Protein AF-A0A397JIL7-F1 (afdb_monomer)

Secondary structure (DSSP, 8-state):
-HHHHHHHHHT-------HHHHHHHHHHHHHTS-HHHHHHGGGT-HHHHHHHHHHHHHHHHHH--TTEEEEEEESSTTS--EEEEPP--EEETTTTEEEEE--S----EE-TT-SEEEEEEEETTEEEEEEEEE--TT-PPSEEEEEE-TTS-EEEEEE-TTSEEEEEEEEE-HHHHHHHHHHHHHHHHHTT-

Radius of gyration: 19.7 Å; Cα contacts (8 Å, |Δi|>4): 300; chains: 1; bounding box: 52×27×58 Å

Solvent-accessible surface area (backbone atoms only — not comparable to full-atom values): 10961 Å² total; per-residue (Å²): 110,67,71,57,52,56,54,42,63,75,67,61,71,90,63,96,66,56,68,69,59,48,40,54,54,49,42,57,46,38,80,76,62,34,58,69,64,55,58,59,47,34,79,75,41,76,70,40,48,63,44,48,50,56,39,50,32,55,50,42,54,73,67,59,61,86,50,30,34,42,36,39,33,45,82,53,83,91,49,71,77,46,73,45,64,50,30,81,42,40,62,38,77,87,82,62,24,31,36,39,33,59,68,75,76,74,57,74,44,78,38,85,87,49,51,46,35,41,42,35,34,31,46,72,89,38,81,55,49,72,48,79,45,75,55,55,92,88,57,73,72,68,43,79,44,78,47,75,52,98,78,78,24,36,39,32,36,33,32,41,87,86,48,26,34,26,66,50,37,39,31,37,49,47,71,50,51,36,59,54,50,44,55,52,49,54,55,55,54,64,75,76,110

Nearest PDB structures (foldseek):
  3qwm-assembly1_A-2  TM=2.672E-01  e=1.816E-01  Homo sapiens
  6sb2-assembly1_D  TM=3.635E-01  e=5.524E+00  Homo sapiens
  4arz-assembly1_B  TM=4.376E-01  e=7.415E+00  Saccharomyces cerevisiae
  6ulg-assembly1_G  TM=3.264E-01  e=3.065E+00  Homo sapiens

Mean predicted aligned error: 7.7 Å

Sequence (193 aa):
MLKKLKKLLKQGLNVNLSNELWIIILTIYLEESNFRKIFQLRRTCKQWNNVIPIVVNAMISRNWNEEWEIQIMSEDESYIDVKFITGIPYYDDFTNLVCLINPVQSFLIDFSRNYVFNFTLFCNEQKVAETEHYIDVMGESVGEKVYCDLNDSFYCIGTLEEEYFDFIYWKVSPKQVFEKMDKLFEKNKLLRY

Organism: NCBI:txid1348612

Foldseek 3Di:
DVVVLVVCVVVLDPDPDDLVVVLVSLLVVCLVPFLVVLVVCLVVDVSSVVNSQVSQLVLLQVLDDQQKKKWKDFPPPVADTDIDRWDRWGQDSVLRWIKTFRPDDFDWGACVPGQKMKIFIGGNNDTLDIDMGGADPVGDPAAKDWDAGPQRKIWIWGQDPRRTIGTGIITHHCVSVRVSSRVSSVVVVVVVD

Structure (mmCIF, N/CA/C/O backbone):
data_AF-A0A397JIL7-F1
#
_entry.id   AF-A0A397JIL7-F1
#
loop_
_atom_site.group_PDB
_atom_site.id
_atom_site.type_symbol
_atom_site.label_atom_id
_atom_site.label_alt_id
_atom_site.label_comp_id
_atom_site.label_asym_id
_atom_site.label_entity_id
_atom_site.label_seq_id
_atom_site.pdbx_PDB_ins_code
_atom_site.Cartn_x
_atom_site.Cartn_y
_atom_site.Cartn_z
_atom_site.occupancy
_atom_site.B_iso_or_equiv
_atom_site.auth_seq_id
_atom_site.auth_comp_id
_atom_site.auth_asym_id
_atom_site.auth_atom_id
_atom_site.pdbx_PDB_model_num
ATOM 1 N N . MET A 1 1 ? -12.049 8.051 31.814 1.00 51.50 1 MET A N 1
ATOM 2 C CA . MET A 1 1 ? -12.832 8.068 30.555 1.00 51.50 1 MET A CA 1
ATOM 3 C C . MET A 1 1 ? -12.492 6.877 29.644 1.00 51.50 1 MET A C 1
ATOM 5 O O . MET A 1 1 ? -13.369 6.064 29.380 1.00 51.50 1 MET A O 1
ATOM 9 N N . LEU A 1 2 ? -11.217 6.677 29.285 1.00 54.19 2 LEU A N 1
ATOM 10 C CA . LEU A 1 2 ? -10.719 5.587 28.419 1.00 54.19 2 LEU A CA 1
ATOM 11 C C . LEU A 1 2 ? -11.086 4.149 28.839 1.00 54.19 2 LEU A C 1
ATOM 13 O O . LEU A 1 2 ? -11.501 3.359 27.997 1.00 54.19 2 LEU A O 1
ATOM 17 N N . LYS A 1 3 ? -11.010 3.790 30.132 1.00 63.12 3 LYS A N 1
ATOM 18 C CA . LYS A 1 3 ? -11.437 2.451 30.607 1.00 63.12 3 LYS A CA 1
ATOM 19 C C . LYS A 1 3 ? -12.929 2.183 30.350 1.00 63.12 3 LYS A C 1
ATOM 21 O O . LYS A 1 3 ? -13.305 1.060 30.025 1.00 63.12 3 LYS A O 1
ATOM 26 N N . LYS A 1 4 ? -13.764 3.223 30.460 1.00 60.12 4 LYS A N 1
ATOM 27 C CA . LYS A 1 4 ? -15.208 3.154 30.197 1.00 60.12 4 LYS A CA 1
ATOM 28 C C . LYS A 1 4 ? -15.461 3.009 28.696 1.00 60.12 4 LYS A C 1
ATOM 30 O O . LYS A 1 4 ? -16.211 2.122 28.320 1.00 60.12 4 LYS A O 1
ATOM 35 N N . LEU A 1 5 ? -14.746 3.770 27.860 1.00 60.50 5 LEU A N 1
ATOM 36 C CA . LEU A 1 5 ? -14.799 3.674 26.394 1.00 60.50 5 LEU A CA 1
ATOM 37 C C . LEU A 1 5 ? -14.354 2.292 25.874 1.00 60.50 5 LEU A C 1
ATOM 39 O O . LEU A 1 5 ? -15.033 1.703 25.043 1.00 60.50 5 LEU A O 1
ATOM 43 N N . LYS A 1 6 ? -13.266 1.722 26.419 1.00 61.12 6 LYS A N 1
ATOM 44 C CA . LYS A 1 6 ? -12.777 0.371 26.071 1.00 61.12 6 LYS A CA 1
ATOM 45 C C . LYS A 1 6 ? -13.774 -0.728 26.461 1.00 61.12 6 LYS A C 1
ATOM 47 O O . LYS A 1 6 ? -13.966 -1.672 25.701 1.00 61.12 6 LYS A O 1
ATOM 52 N N . LYS A 1 7 ? -14.411 -0.614 27.635 1.00 65.69 7 LYS A N 1
ATOM 53 C CA . LYS A 1 7 ? -15.476 -1.537 28.074 1.00 65.69 7 LYS A CA 1
ATOM 54 C C . LYS A 1 7 ? -16.701 -1.435 27.167 1.00 65.69 7 LYS A C 1
ATOM 56 O O . LYS A 1 7 ? -17.262 -2.453 26.790 1.00 65.69 7 LYS A O 1
ATOM 61 N N . LEU A 1 8 ? -17.054 -0.209 26.801 1.00 62.34 8 LEU A N 1
ATOM 62 C CA . LEU A 1 8 ? -18.149 0.120 25.909 1.00 62.34 8 LEU A CA 1
ATOM 63 C C . LEU A 1 8 ? -17.910 -0.470 24.502 1.00 62.34 8 LEU A C 1
ATOM 65 O O . LEU A 1 8 ? -18.700 -1.298 24.063 1.00 62.34 8 LEU A O 1
ATOM 69 N N . LEU A 1 9 ? -16.781 -0.185 23.846 1.00 64.00 9 LEU A N 1
ATOM 70 C CA . LEU A 1 9 ? -16.437 -0.763 22.534 1.00 64.00 9 LEU A CA 1
ATOM 71 C C . LEU A 1 9 ? -16.464 -2.304 22.527 1.00 64.00 9 LEU A C 1
ATOM 73 O O . LEU A 1 9 ? -16.949 -2.901 21.572 1.00 64.00 9 LEU A O 1
ATOM 77 N N . LYS A 1 10 ? -16.016 -2.954 23.614 1.00 61.59 10 LYS A N 1
ATOM 78 C CA . LYS A 1 10 ? -16.081 -4.421 23.774 1.00 61.59 10 LYS A CA 1
ATOM 79 C C . LYS A 1 10 ? -17.501 -4.980 23.907 1.00 61.59 10 LYS A C 1
ATOM 81 O O . LYS A 1 10 ? -17.696 -6.163 23.665 1.00 61.59 10 LYS A O 1
ATOM 86 N N . GLN A 1 11 ? -18.462 -4.165 24.328 1.00 65.19 11 GLN A N 1
ATOM 87 C CA . GLN A 1 11 ? -19.860 -4.562 24.505 1.00 65.19 11 GLN A CA 1
ATOM 88 C C . GLN A 1 11 ? -20.711 -4.321 23.250 1.00 65.19 11 GLN A C 1
ATOM 90 O O . GLN A 1 11 ? -21.903 -4.600 23.288 1.00 65.19 11 GLN A O 1
ATOM 95 N N . GLY A 1 12 ? -20.118 -3.825 22.154 1.00 58.44 12 GLY A N 1
ATOM 96 C CA . GLY A 1 12 ? -20.825 -3.580 20.897 1.00 58.44 12 GLY A CA 1
ATOM 97 C C . GLY A 1 12 ? -21.921 -2.529 21.055 1.00 58.44 12 GLY A C 1
ATOM 98 O O . GLY A 1 12 ? -23.099 -2.856 20.940 1.00 58.44 12 GLY A O 1
ATOM 99 N N . LEU A 1 13 ? -21.554 -1.272 21.361 1.00 62.72 13 LEU A N 1
ATOM 100 C CA . LEU A 1 13 ? -22.552 -0.204 21.509 1.00 62.72 13 LEU A CA 1
ATOM 101 C C . LEU A 1 13 ? -23.411 -0.109 20.260 1.00 62.72 13 LEU A C 1
ATOM 103 O O . LEU A 1 13 ? -22.959 0.352 19.217 1.00 62.72 13 LEU A O 1
ATOM 107 N N . ASN A 1 14 ? -24.686 -0.404 20.454 1.00 56.19 14 ASN A N 1
ATOM 108 C CA . ASN A 1 14 ? -25.761 0.025 19.585 1.00 56.19 14 ASN A CA 1
ATOM 109 C C . ASN A 1 14 ? -26.209 1.430 20.031 1.00 56.19 14 ASN A C 1
ATOM 111 O O . ASN A 1 14 ? -27.338 1.638 20.467 1.00 56.19 14 ASN A O 1
ATOM 115 N N . VAL A 1 15 ? -25.272 2.384 20.052 1.00 65.25 15 VAL A N 1
ATOM 116 C CA . VAL A 1 15 ? -25.579 3.792 20.331 1.00 65.25 15 VAL A CA 1
ATOM 117 C C . VAL A 1 15 ? -25.567 4.532 19.013 1.00 65.25 15 VAL A C 1
ATOM 119 O O . VAL A 1 15 ? -24.596 4.460 18.263 1.00 65.25 15 VAL A O 1
ATOM 122 N N . ASN A 1 16 ? -26.662 5.240 18.757 1.00 74.44 16 ASN A N 1
ATOM 123 C CA . ASN A 1 16 ? -26.867 6.048 17.566 1.00 74.44 16 ASN A CA 1
ATOM 124 C C . ASN A 1 16 ? -26.005 7.322 17.659 1.00 74.44 16 ASN A C 1
ATOM 126 O O . ASN A 1 16 ? -26.498 8.413 17.936 1.00 74.44 16 ASN A O 1
ATOM 130 N N . LEU A 1 17 ? -24.687 7.163 17.540 1.00 83.56 17 LEU A N 1
ATOM 131 C CA . LEU A 1 17 ? -23.739 8.269 17.442 1.00 83.56 17 LEU A CA 1
ATOM 132 C C . LEU A 1 17 ? -23.599 8.692 15.979 1.00 83.56 17 LEU A C 1
ATOM 134 O O . LEU A 1 17 ? -23.643 7.853 15.072 1.00 83.56 17 LEU A O 1
ATOM 138 N N . SER A 1 18 ? -23.385 9.991 15.765 1.00 89.25 18 SER A N 1
ATOM 139 C CA . SER A 1 18 ? -23.043 10.517 14.446 1.00 89.25 18 SER A CA 1
ATOM 140 C C . SER A 1 18 ? -21.671 10.005 13.991 1.00 89.25 18 SER A C 1
ATOM 142 O O . SER A 1 18 ? -20.847 9.566 14.804 1.00 89.25 18 SER A O 1
ATOM 144 N N . ASN A 1 19 ? -21.411 10.052 12.685 1.00 90.25 19 ASN A N 1
ATOM 145 C CA . ASN A 1 19 ? -20.140 9.580 12.137 1.00 90.25 19 ASN A CA 1
ATOM 146 C C . ASN A 1 19 ? -18.958 10.409 12.654 1.00 90.25 19 ASN A C 1
ATOM 148 O O . ASN A 1 19 ? -17.905 9.844 12.920 1.00 90.25 19 ASN A O 1
ATOM 152 N N . GLU A 1 20 ? -19.138 11.708 12.885 1.00 91.19 20 GLU A N 1
ATOM 153 C CA . GLU A 1 20 ? -18.110 12.603 13.427 1.00 91.19 20 GLU A CA 1
ATOM 154 C C . GLU A 1 20 ? -17.669 12.160 14.826 1.00 91.19 20 GLU A C 1
ATOM 156 O O . GLU A 1 20 ? -16.474 12.078 15.115 1.00 91.19 20 GLU A O 1
ATOM 161 N N . LEU A 1 21 ? -18.625 11.800 15.690 1.00 89.94 21 LEU A N 1
ATOM 162 C CA . LEU A 1 21 ? -18.320 11.284 17.026 1.00 89.94 21 LEU A CA 1
ATOM 163 C C . LEU A 1 21 ? -17.612 9.930 16.955 1.00 89.94 21 LEU A C 1
ATOM 165 O O . LEU A 1 21 ? -16.675 9.689 17.720 1.00 89.94 21 LEU A O 1
ATOM 169 N N . TRP A 1 22 ? -18.020 9.057 16.030 1.00 90.69 22 TRP A N 1
ATOM 170 C CA . TRP A 1 22 ? -17.324 7.792 15.805 1.00 90.69 22 TRP A CA 1
ATOM 171 C C . TRP A 1 22 ? -15.898 7.992 15.310 1.00 90.69 22 TRP A C 1
ATOM 173 O O . TRP A 1 22 ? -15.012 7.316 15.826 1.00 90.69 22 TRP A O 1
ATOM 183 N N . ILE A 1 23 ? -15.659 8.923 14.382 1.00 92.62 23 ILE A N 1
ATOM 184 C CA . ILE A 1 23 ? -14.314 9.277 13.911 1.00 92.62 23 ILE A CA 1
ATOM 185 C C . ILE A 1 23 ? -13.449 9.682 15.104 1.00 92.62 23 ILE A C 1
ATOM 187 O O . ILE A 1 23 ? -12.387 9.104 15.296 1.00 92.62 23 ILE A O 1
ATOM 191 N N . ILE A 1 24 ? -13.924 10.588 15.966 1.00 91.81 24 ILE A N 1
ATOM 192 C CA . ILE A 1 24 ? -13.176 11.026 17.158 1.00 91.81 24 ILE A CA 1
ATOM 193 C C . ILE A 1 24 ? -12.861 9.841 18.085 1.00 91.81 24 ILE A C 1
ATOM 195 O O . ILE A 1 24 ? -11.715 9.657 18.497 1.00 91.81 24 ILE A O 1
ATOM 199 N N . ILE A 1 25 ? -13.863 9.015 18.402 1.00 90.50 25 ILE A N 1
ATOM 200 C CA . ILE A 1 25 ? -13.709 7.837 19.273 1.00 90.50 25 ILE A CA 1
ATOM 201 C C . ILE A 1 25 ? -12.684 6.852 18.704 1.00 90.50 25 ILE A C 1
ATOM 203 O O . ILE A 1 25 ? -11.842 6.336 19.441 1.00 90.50 25 ILE A O 1
ATOM 207 N N . LEU A 1 26 ? -12.773 6.576 17.406 1.00 91.88 26 LEU A N 1
ATOM 208 C CA . LEU A 1 26 ? -11.924 5.624 16.704 1.00 91.88 26 LEU A CA 1
ATOM 209 C C . LEU A 1 26 ? -10.499 6.158 16.532 1.00 91.88 26 LEU A C 1
ATOM 211 O O . LEU A 1 26 ? -9.560 5.392 16.720 1.00 91.88 26 LEU A O 1
ATOM 215 N N . THR A 1 27 ? -10.317 7.457 16.287 1.00 92.19 27 THR A N 1
ATOM 216 C CA . THR A 1 27 ? -8.995 8.102 16.282 1.00 92.19 27 THR A CA 1
ATOM 217 C C . THR A 1 27 ? -8.320 7.964 17.643 1.00 92.19 27 THR A C 1
ATOM 219 O O . THR A 1 27 ? -7.209 7.449 17.714 1.00 92.19 27 THR A O 1
ATOM 222 N N . ILE A 1 28 ? -9.014 8.303 18.739 1.00 90.12 28 ILE A N 1
ATOM 223 C CA . ILE A 1 28 ? -8.482 8.125 20.105 1.00 90.12 28 ILE A CA 1
ATOM 224 C C . ILE A 1 28 ? -8.154 6.649 20.371 1.00 90.12 28 ILE A C 1
ATOM 226 O O . ILE A 1 28 ? -7.158 6.325 21.014 1.00 90.12 28 ILE A O 1
ATOM 230 N N . TYR A 1 29 ? -8.997 5.728 19.896 1.00 89.62 29 TYR A N 1
ATOM 231 C CA . TYR A 1 29 ? -8.736 4.299 20.035 1.00 89.62 29 TYR A CA 1
ATOM 232 C C . TYR A 1 29 ? -7.480 3.865 19.271 1.00 89.62 29 TYR A C 1
ATOM 234 O O . TYR A 1 29 ? -6.703 3.080 19.814 1.00 89.62 29 TYR A O 1
ATOM 242 N N . LEU A 1 30 ? -7.262 4.365 18.052 1.00 90.25 30 LEU A N 1
ATOM 243 C CA . LEU A 1 30 ? -6.077 4.079 17.241 1.00 90.25 30 LEU A CA 1
ATOM 244 C C . LEU A 1 30 ? -4.799 4.618 17.898 1.00 90.25 30 LEU A C 1
ATOM 246 O O . LEU A 1 30 ? -3.850 3.857 18.043 1.00 90.25 30 LEU A O 1
ATOM 250 N N . GLU A 1 31 ? -4.807 5.858 18.398 1.00 87.25 31 GLU A N 1
ATOM 251 C CA . GLU A 1 31 ? -3.665 6.472 19.113 1.00 87.25 31 GLU A CA 1
ATOM 252 C C . GLU A 1 31 ? -3.232 5.696 20.379 1.00 87.25 31 GLU A C 1
ATOM 254 O O . GLU A 1 31 ? -2.093 5.789 20.846 1.00 87.25 31 GLU A O 1
ATOM 259 N N . GLU A 1 32 ? -4.159 4.927 20.950 1.00 86.69 32 GLU A N 1
ATOM 260 C CA . GLU A 1 32 ? -3.978 4.102 22.148 1.00 86.69 32 GLU A CA 1
ATOM 261 C C . GLU A 1 32 ? -3.854 2.602 21.839 1.00 86.69 32 GLU A C 1
ATOM 263 O O . GLU A 1 32 ? -3.842 1.764 22.753 1.00 86.69 32 GLU A O 1
ATOM 268 N N . SER A 1 33 ? -3.854 2.238 20.559 1.00 88.50 33 SER A N 1
ATOM 269 C CA . SER A 1 33 ? -3.753 0.860 20.102 1.00 88.50 33 SER A CA 1
ATOM 270 C C . SER A 1 33 ? -2.827 0.758 18.893 1.00 88.50 33 SER A C 1
ATOM 272 O O . SER A 1 33 ? -1.654 1.066 19.025 1.00 88.50 33 SER A O 1
ATOM 274 N N . ASN A 1 34 ? -3.306 0.216 17.776 1.00 89.94 34 ASN A N 1
ATOM 275 C CA . ASN A 1 34 ? -2.536 0.059 16.554 1.00 89.94 34 ASN A CA 1
ATOM 276 C C . ASN A 1 34 ? -3.457 -0.106 15.342 1.00 89.94 34 ASN A C 1
ATOM 278 O O . ASN A 1 34 ? -4.644 -0.445 15.486 1.00 89.94 34 ASN A O 1
ATOM 282 N N . PHE A 1 35 ? -2.905 0.101 14.146 1.00 90.94 35 PHE A N 1
ATOM 283 C CA . PHE A 1 35 ? -3.659 0.032 12.895 1.00 90.94 35 PHE A CA 1
ATOM 284 C C . PHE A 1 35 ? -4.330 -1.333 12.715 1.00 90.94 35 PHE A C 1
ATOM 286 O O . PHE A 1 35 ? -5.498 -1.419 12.337 1.00 90.94 35 PHE A O 1
ATOM 293 N N . ARG A 1 36 ? -3.650 -2.427 13.078 1.00 89.12 36 ARG A N 1
ATOM 294 C CA . ARG A 1 36 ? -4.211 -3.781 12.952 1.00 89.12 36 ARG A CA 1
ATOM 295 C C . ARG A 1 36 ? -5.491 -3.975 13.771 1.00 89.12 36 ARG A C 1
ATOM 297 O O . ARG A 1 36 ? -6.451 -4.561 13.269 1.00 89.12 36 ARG A O 1
ATOM 304 N N . LYS A 1 37 ? -5.519 -3.512 15.023 1.00 89.38 37 LYS A N 1
ATOM 305 C CA . LYS A 1 37 ? -6.670 -3.674 15.927 1.00 89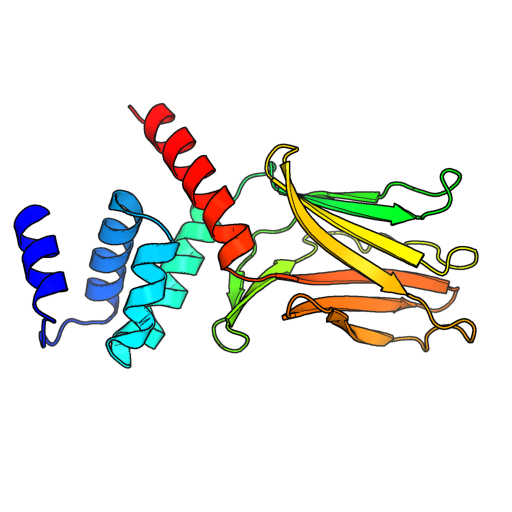.38 37 LYS A CA 1
ATOM 306 C C . LYS A 1 37 ? -7.867 -2.868 15.459 1.00 89.38 37 LYS A C 1
ATOM 308 O O . LYS A 1 37 ? -8.965 -3.415 15.421 1.00 89.38 37 LYS A O 1
ATOM 313 N N . ILE A 1 38 ? -7.671 -1.603 15.087 1.00 90.50 38 ILE A N 1
ATOM 314 C CA . ILE A 1 38 ? -8.782 -0.791 14.583 1.00 90.50 38 ILE A CA 1
ATOM 315 C C . ILE A 1 38 ? -9.321 -1.355 13.268 1.00 90.50 38 ILE A C 1
ATOM 317 O O . ILE A 1 38 ? -10.530 -1.424 13.080 1.00 90.50 38 ILE A O 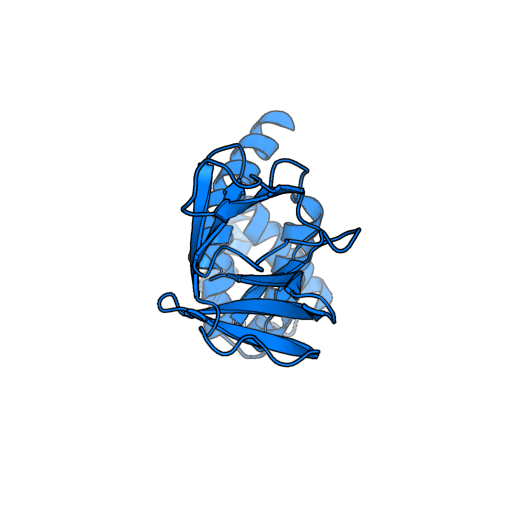1
ATOM 321 N N . PHE A 1 39 ? -8.447 -1.851 12.393 1.00 89.75 39 PHE A N 1
ATOM 322 C CA . PHE A 1 39 ? -8.851 -2.371 11.094 1.00 89.75 39 PHE A CA 1
ATOM 323 C C . PHE A 1 39 ? -9.723 -3.625 11.206 1.00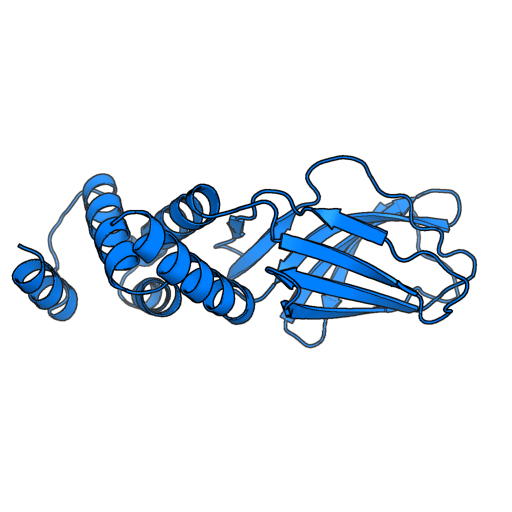 89.75 39 PHE A C 1
ATOM 325 O O . PHE A 1 39 ? -10.686 -3.788 10.458 1.00 89.75 39 PHE A O 1
ATOM 332 N N . GLN A 1 40 ? -9.457 -4.483 12.197 1.00 89.19 40 GLN A N 1
ATOM 333 C CA . GLN A 1 40 ? -10.299 -5.646 12.498 1.00 89.19 40 GLN A CA 1
ATOM 334 C C . GLN A 1 40 ? -11.736 -5.263 12.877 1.00 89.19 40 GLN A C 1
ATOM 336 O O . GLN A 1 40 ? -12.660 -6.030 12.598 1.00 89.19 40 GLN A O 1
ATOM 341 N N . LEU A 1 41 ? -11.949 -4.075 13.455 1.00 89.38 41 LEU A N 1
ATOM 342 C CA . LEU A 1 41 ? -13.278 -3.612 13.852 1.00 89.38 41 LEU A CA 1
ATOM 343 C C . LEU A 1 41 ? -14.206 -3.377 12.649 1.00 89.38 41 LEU A C 1
ATOM 345 O O . LEU A 1 41 ? -15.421 -3.436 12.827 1.00 89.38 41 LEU A O 1
ATOM 349 N N . ARG A 1 42 ? -13.686 -3.217 11.422 1.00 89.00 42 ARG A N 1
ATOM 350 C CA . ARG A 1 42 ? -14.502 -3.058 10.196 1.00 89.00 42 ARG A CA 1
ATOM 351 C C . ARG A 1 42 ? -15.513 -4.180 9.991 1.00 89.00 42 ARG A C 1
ATOM 353 O O . ARG A 1 42 ? -16.600 -3.941 9.479 1.00 89.00 42 ARG A O 1
ATOM 360 N N . ARG A 1 43 ? -15.190 -5.390 10.454 1.00 85.62 43 ARG A N 1
ATOM 361 C CA . ARG A 1 43 ? -16.062 -6.572 10.349 1.00 85.62 43 ARG A CA 1
ATOM 362 C C . ARG A 1 43 ? -17.245 -6.557 11.32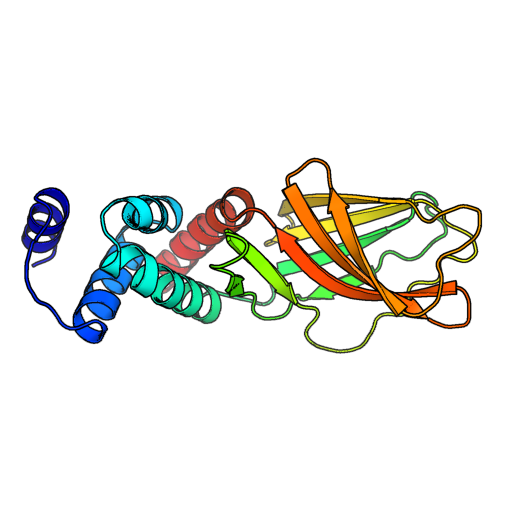3 1.00 85.62 43 ARG A C 1
ATOM 364 O O . ARG A 1 43 ? -18.089 -7.441 11.249 1.00 85.62 43 ARG A O 1
ATOM 371 N N . THR A 1 44 ? -17.305 -5.590 12.238 1.00 85.56 44 THR A N 1
ATOM 372 C CA . THR A 1 44 ? -18.302 -5.562 13.319 1.00 85.56 44 THR A CA 1
ATOM 373 C C . THR A 1 44 ? -19.654 -5.052 12.831 1.00 85.56 44 THR A C 1
ATOM 375 O O . THR A 1 44 ? -20.683 -5.649 13.133 1.00 85.56 44 THR A O 1
ATOM 378 N N . CYS A 1 45 ? -19.680 -3.944 12.083 1.00 84.75 45 CYS A N 1
ATOM 379 C CA . CYS A 1 45 ? -20.917 -3.377 11.550 1.00 84.75 45 CYS A CA 1
ATOM 380 C C . CYS A 1 45 ? -20.663 -2.492 10.320 1.00 84.75 45 CYS A C 1
ATOM 382 O O . CYS A 1 45 ? -19.560 -1.983 10.113 1.00 84.75 45 CYS A O 1
ATOM 384 N N . LYS A 1 46 ? -21.718 -2.264 9.522 1.00 87.12 46 LYS A N 1
ATOM 385 C CA . LYS A 1 46 ? -21.659 -1.437 8.302 1.00 87.12 46 LYS A CA 1
ATOM 386 C C . LYS A 1 46 ? -21.179 -0.010 8.574 1.00 87.12 46 LYS A C 1
ATOM 388 O O . LYS A 1 46 ? -20.401 0.525 7.796 1.00 87.12 46 LYS A O 1
ATOM 393 N N . GLN A 1 47 ? -21.606 0.589 9.688 1.00 88.00 47 GLN A N 1
ATOM 394 C CA . GLN A 1 47 ? -21.188 1.944 10.052 1.00 88.00 47 GLN A CA 1
ATOM 395 C C . GLN A 1 47 ? -19.669 2.022 10.237 1.00 88.00 47 GLN A C 1
ATOM 397 O O . GLN A 1 47 ? -19.017 2.902 9.684 1.00 88.00 47 GLN A O 1
ATOM 402 N N . TRP A 1 48 ? -19.086 1.073 10.967 1.00 89.50 48 TRP A N 1
ATOM 403 C CA . TRP A 1 48 ? -17.644 1.038 11.199 1.00 89.50 48 TRP A CA 1
ATOM 404 C C . TRP A 1 48 ? -16.864 0.704 9.931 1.00 89.50 48 TRP A C 1
ATOM 406 O O . TRP A 1 48 ? -15.785 1.255 9.732 1.00 89.50 48 TRP A O 1
ATOM 416 N N . ASN A 1 49 ? -17.420 -0.127 9.044 1.00 89.94 49 ASN A N 1
ATOM 417 C CA . ASN A 1 49 ? -16.816 -0.384 7.739 1.00 89.94 49 ASN A CA 1
ATOM 418 C C . ASN A 1 49 ? -16.617 0.901 6.915 1.00 89.94 49 ASN A C 1
ATOM 420 O O . ASN A 1 49 ? -15.616 0.997 6.214 1.00 89.94 49 ASN A O 1
ATOM 424 N N . ASN A 1 50 ? -17.516 1.882 7.059 1.00 90.88 50 ASN A N 1
ATOM 425 C CA . ASN A 1 50 ? -17.445 3.168 6.360 1.00 90.88 50 ASN A CA 1
ATOM 426 C C . ASN A 1 50 ? -16.567 4.198 7.090 1.00 90.88 50 ASN A C 1
ATOM 428 O O . ASN A 1 50 ? -15.889 4.998 6.456 1.00 90.88 50 ASN A O 1
ATOM 432 N N . VAL A 1 51 ? -16.578 4.203 8.427 1.00 93.12 51 VAL A N 1
ATOM 433 C CA . VAL A 1 51 ? -15.867 5.221 9.220 1.00 93.12 51 VAL A CA 1
ATOM 434 C C . VAL A 1 51 ? -14.382 4.896 9.407 1.00 93.12 51 VAL A C 1
ATOM 436 O O . VAL A 1 51 ? -13.543 5.794 9.395 1.00 93.12 51 VAL A O 1
ATOM 439 N N . ILE A 1 52 ? -14.026 3.622 9.583 1.00 94.50 52 ILE A N 1
ATOM 440 C CA . ILE A 1 52 ? -12.637 3.228 9.862 1.00 94.50 52 ILE A CA 1
ATOM 441 C C . ILE A 1 52 ? -11.667 3.610 8.732 1.00 94.50 52 ILE A C 1
ATOM 443 O O . ILE A 1 52 ? -10.598 4.108 9.074 1.00 94.50 52 ILE A O 1
ATOM 447 N N . PRO A 1 53 ? -11.985 3.450 7.430 1.00 95.50 53 PRO A N 1
ATOM 448 C CA . PRO A 1 53 ? -11.106 3.915 6.355 1.00 95.50 53 PRO A CA 1
ATOM 449 C C . PRO A 1 53 ? -10.737 5.399 6.471 1.00 95.50 53 PRO A C 1
ATOM 451 O O . PRO A 1 53 ? -9.576 5.757 6.303 1.00 95.50 53 PRO A O 1
ATOM 454 N N . ILE A 1 54 ? -11.695 6.250 6.857 1.00 95.44 54 ILE A N 1
ATOM 455 C CA . ILE A 1 54 ? -11.473 7.690 7.066 1.00 95.44 54 ILE A CA 1
ATOM 456 C C . ILE A 1 54 ? -10.466 7.914 8.199 1.00 95.44 54 ILE A C 1
ATOM 458 O O . ILE A 1 54 ? -9.508 8.669 8.047 1.00 95.44 54 ILE A O 1
ATOM 462 N N . VAL A 1 55 ? -10.660 7.227 9.329 1.00 95.12 55 VAL A N 1
ATOM 463 C CA . VAL A 1 55 ? -9.767 7.308 10.497 1.00 95.12 55 VAL A CA 1
ATOM 464 C C . VAL A 1 55 ? -8.361 6.813 10.153 1.00 95.12 55 VAL A C 1
ATOM 466 O O . VAL A 1 55 ? -7.374 7.443 10.528 1.00 95.12 55 VAL A O 1
ATOM 469 N N . VAL A 1 56 ? -8.268 5.703 9.417 1.00 94.69 56 VAL A N 1
ATOM 470 C CA . VAL A 1 56 ? -7.001 5.134 8.945 1.00 94.69 56 VAL A CA 1
ATOM 471 C C . VAL A 1 56 ? -6.279 6.129 8.040 1.00 94.69 56 VAL A C 1
ATOM 473 O O . VAL A 1 56 ? -5.123 6.432 8.312 1.00 94.69 56 VAL A O 1
ATOM 476 N N . ASN A 1 57 ? -6.951 6.705 7.042 1.00 94.75 57 ASN A N 1
ATOM 477 C CA . ASN A 1 57 ? -6.354 7.681 6.124 1.00 94.75 57 ASN A CA 1
ATOM 478 C C . ASN A 1 57 ? -5.894 8.960 6.822 1.00 94.75 57 ASN A C 1
ATOM 480 O O . ASN A 1 57 ? -4.785 9.428 6.572 1.00 94.75 57 ASN A O 1
ATOM 484 N N . ALA A 1 58 ? -6.694 9.488 7.750 1.00 92.06 58 ALA A N 1
ATOM 485 C CA . ALA A 1 58 ? -6.297 10.644 8.550 1.00 92.06 58 ALA A CA 1
ATOM 486 C C . ALA A 1 58 ? -5.024 10.360 9.363 1.00 92.06 58 ALA A C 1
ATOM 488 O O . ALA A 1 58 ? -4.133 11.205 9.459 1.00 92.06 58 ALA A O 1
ATOM 489 N N . MET A 1 59 ? -4.913 9.155 9.927 1.00 90.31 59 MET A N 1
ATOM 490 C CA . MET A 1 59 ? -3.741 8.758 10.705 1.00 90.31 59 MET A CA 1
ATOM 491 C C . MET A 1 59 ? -2.531 8.421 9.839 1.00 90.31 59 MET A C 1
ATOM 493 O O . MET A 1 59 ? -1.418 8.729 10.257 1.00 90.31 59 MET A O 1
ATOM 497 N N . ILE A 1 60 ? -2.724 7.855 8.646 1.00 91.19 60 ILE A N 1
ATOM 498 C CA . ILE A 1 60 ? -1.657 7.699 7.653 1.00 91.19 60 ILE A CA 1
ATOM 499 C C . ILE A 1 60 ? -1.085 9.068 7.308 1.00 91.19 60 ILE A C 1
ATOM 501 O O . ILE A 1 60 ? 0.088 9.308 7.560 1.00 91.19 60 ILE A O 1
ATOM 505 N N . SER A 1 61 ? -1.927 9.996 6.854 1.00 89.56 61 SER A N 1
ATOM 506 C CA . SER A 1 61 ? -1.494 11.336 6.455 1.00 89.56 61 SER A CA 1
ATOM 507 C C . SER A 1 61 ? -0.776 12.090 7.577 1.00 89.56 61 SER A C 1
ATOM 509 O O . SER A 1 61 ? 0.255 12.709 7.339 1.00 89.56 61 SER A O 1
ATOM 511 N N . ARG A 1 62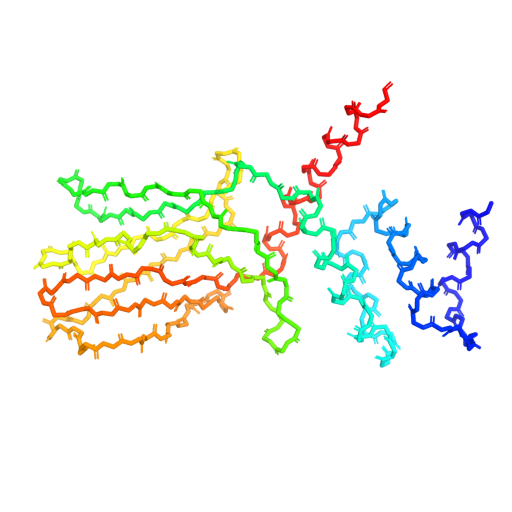 ? -1.263 11.993 8.821 1.00 86.50 62 ARG A N 1
ATOM 512 C CA . ARG A 1 62 ? -0.655 12.675 9.976 1.00 86.50 62 ARG A CA 1
ATOM 513 C C . ARG A 1 62 ? 0.718 12.130 10.378 1.00 86.50 62 ARG A C 1
ATOM 515 O O . ARG A 1 62 ? 1.473 12.848 11.028 1.00 86.50 62 ARG A O 1
ATOM 522 N N . ASN A 1 63 ? 0.999 10.860 10.095 1.00 83.69 63 ASN A N 1
ATOM 523 C CA . ASN A 1 63 ? 2.227 10.191 10.538 1.00 83.69 63 ASN A CA 1
ATOM 524 C C . ASN A 1 63 ? 3.142 9.794 9.380 1.00 83.69 63 ASN A C 1
ATOM 526 O O . ASN A 1 63 ? 4.189 9.200 9.627 1.00 83.69 63 ASN A O 1
ATOM 530 N N . TRP A 1 64 ? 2.753 10.108 8.145 1.00 84.62 64 TRP A N 1
ATOM 531 C CA . TRP A 1 64 ? 3.616 9.949 6.991 1.00 84.62 64 TRP A CA 1
ATOM 532 C C . TRP A 1 64 ? 4.784 10.921 7.080 1.00 84.62 64 TRP A C 1
ATOM 534 O O . TRP A 1 64 ? 4.614 12.082 7.457 1.00 84.62 64 TRP A O 1
ATOM 544 N N . ASN A 1 65 ? 5.969 10.436 6.747 1.00 79.81 65 ASN A N 1
ATOM 545 C CA . ASN A 1 65 ? 7.205 11.196 6.756 1.00 79.81 65 ASN A CA 1
ATOM 546 C C . ASN A 1 65 ? 8.052 10.805 5.539 1.00 79.81 65 ASN A C 1
ATOM 548 O O . ASN A 1 65 ? 7.739 9.858 4.820 1.00 79.81 65 ASN A O 1
ATOM 552 N N . GLU A 1 66 ? 9.145 11.531 5.339 1.00 78.44 66 GLU A N 1
ATOM 553 C CA . GLU A 1 66 ? 10.105 11.308 4.253 1.00 78.44 66 GLU A CA 1
ATOM 554 C C . GLU A 1 66 ? 10.949 10.027 4.434 1.00 78.44 66 GLU A C 1
ATOM 556 O O . GLU A 1 66 ? 11.876 9.803 3.672 1.00 78.44 66 GLU A O 1
ATOM 561 N N . GLU A 1 67 ? 10.640 9.163 5.415 1.00 84.50 67 GLU A N 1
ATOM 562 C CA . GLU A 1 67 ? 11.347 7.886 5.629 1.00 84.50 67 GLU A CA 1
ATOM 563 C C . GLU A 1 67 ? 10.817 6.751 4.722 1.00 84.50 67 GLU A C 1
ATOM 565 O O . GLU A 1 67 ? 11.284 5.616 4.834 1.00 84.50 67 GLU A O 1
ATOM 570 N N . TRP A 1 68 ? 9.812 7.011 3.877 1.00 89.69 68 TRP A N 1
ATOM 571 C CA . TRP A 1 68 ? 9.205 6.018 2.986 1.00 89.69 68 TRP A CA 1
ATOM 572 C C . TRP A 1 68 ? 9.644 6.196 1.538 1.00 89.69 68 TRP A C 1
ATOM 574 O O . TRP A 1 68 ? 9.336 7.200 0.888 1.00 89.69 68 TRP A O 1
ATOM 584 N N . GLU A 1 69 ? 10.290 5.167 1.006 1.00 91.19 69 GLU A N 1
ATOM 585 C CA . GLU A 1 69 ? 10.993 5.223 -0.272 1.00 91.19 69 GLU A CA 1
ATOM 586 C C . GLU A 1 69 ? 10.627 4.019 -1.135 1.00 91.19 69 GLU A C 1
ATOM 588 O O . GLU A 1 69 ? 10.491 2.902 -0.631 1.00 91.19 69 GLU A O 1
ATOM 593 N N . ILE A 1 70 ? 10.487 4.235 -2.440 1.00 90.31 70 ILE A N 1
ATOM 594 C CA . ILE A 1 70 ? 10.451 3.151 -3.420 1.00 90.31 70 ILE A CA 1
ATOM 595 C C . ILE A 1 70 ? 11.791 3.136 -4.137 1.00 90.31 70 ILE A C 1
ATOM 597 O O . ILE A 1 70 ? 12.284 4.168 -4.593 1.00 90.31 70 ILE A O 1
ATOM 601 N N . GLN A 1 71 ? 12.359 1.941 -4.211 1.00 90.00 71 GLN A N 1
ATOM 602 C CA . GLN A 1 71 ? 13.559 1.630 -4.955 1.00 90.00 71 GLN A CA 1
ATOM 603 C C . GLN A 1 71 ? 13.186 0.736 -6.135 1.00 90.00 71 GLN A C 1
ATOM 605 O O . GLN A 1 71 ? 12.467 -0.247 -5.952 1.00 90.00 71 GLN A O 1
ATOM 610 N N . ILE A 1 72 ? 13.689 1.051 -7.322 1.00 87.88 72 ILE A N 1
ATOM 611 C CA . ILE A 1 72 ? 13.564 0.213 -8.512 1.00 87.88 72 ILE A CA 1
ATOM 612 C C . ILE A 1 72 ? 14.975 -0.132 -8.974 1.00 87.88 72 ILE A C 1
ATOM 614 O O . ILE A 1 72 ? 15.768 0.762 -9.267 1.00 87.88 72 ILE A O 1
ATOM 618 N N . MET A 1 73 ? 15.286 -1.426 -9.000 1.00 87.38 73 MET A N 1
ATOM 619 C CA . MET A 1 73 ? 16.593 -1.952 -9.393 1.00 87.38 73 MET A CA 1
ATOM 620 C C . MET A 1 73 ? 16.456 -2.864 -10.608 1.00 87.38 73 MET A C 1
ATOM 622 O O . MET A 1 73 ? 15.505 -3.639 -10.693 1.00 87.38 73 MET A O 1
ATOM 626 N N . SER A 1 74 ? 17.430 -2.806 -11.512 1.00 82.56 74 SER A N 1
ATOM 627 C CA . SER A 1 74 ? 17.628 -3.842 -12.529 1.00 82.56 74 SER A CA 1
ATOM 628 C C . SER A 1 74 ? 18.441 -5.007 -11.952 1.00 82.56 74 SER A C 1
ATOM 630 O O . SER A 1 74 ? 19.247 -4.805 -11.043 1.00 82.56 74 SER A O 1
ATOM 632 N N . GLU A 1 75 ? 18.264 -6.216 -12.491 1.00 75.12 75 GLU A N 1
ATOM 633 C CA . GLU A 1 75 ? 19.181 -7.338 -12.228 1.00 75.12 75 GLU A CA 1
ATOM 634 C C . GLU A 1 75 ? 20.587 -7.093 -12.801 1.00 75.12 75 GLU A C 1
ATOM 636 O O . GLU A 1 75 ? 21.572 -7.630 -12.292 1.00 75.12 75 GLU A O 1
ATOM 641 N N . ASP A 1 76 ? 20.696 -6.275 -13.849 1.00 74.00 76 ASP A N 1
ATOM 642 C CA . ASP A 1 76 ? 21.980 -5.849 -14.391 1.00 74.00 76 ASP A CA 1
ATOM 643 C C . ASP A 1 76 ? 22.543 -4.696 -13.545 1.00 74.00 76 ASP A C 1
ATOM 645 O O . ASP A 1 76 ? 22.078 -3.558 -13.631 1.00 74.00 76 ASP A O 1
ATOM 649 N N . GLU A 1 77 ? 23.576 -4.990 -12.746 1.00 63.78 77 GLU A N 1
ATOM 650 C CA . GLU A 1 77 ? 24.288 -4.028 -11.886 1.00 63.78 77 GLU A CA 1
ATOM 651 C C . GLU A 1 77 ? 24.874 -2.826 -12.653 1.00 63.78 77 GLU A C 1
ATOM 653 O O . GLU A 1 77 ? 25.262 -1.828 -12.042 1.00 63.78 77 GLU A O 1
ATOM 658 N N . SER A 1 78 ? 24.953 -2.895 -13.987 1.00 59.06 78 SER A N 1
ATOM 659 C CA . SER A 1 78 ? 25.342 -1.757 -14.824 1.00 59.06 78 SER A CA 1
ATOM 660 C C . SER A 1 78 ? 24.227 -0.718 -15.030 1.00 59.06 78 SER A C 1
ATOM 662 O O . SER A 1 78 ? 24.496 0.347 -15.594 1.00 59.06 78 SER A O 1
ATOM 664 N N . TYR A 1 79 ? 23.009 -0.978 -14.537 1.00 61.62 79 TYR A N 1
ATOM 665 C CA . TYR A 1 79 ? 21.829 -0.124 -14.694 1.00 61.62 79 TYR A CA 1
ATOM 666 C C . TYR A 1 79 ? 21.302 0.489 -13.388 1.00 61.62 79 TYR A C 1
ATOM 668 O O . TYR A 1 79 ? 21.655 0.110 -12.275 1.00 61.62 79 TYR A O 1
ATOM 676 N N . ILE A 1 80 ? 20.487 1.531 -13.572 1.00 64.38 80 ILE A N 1
ATOM 677 C CA . ILE A 1 80 ? 20.178 2.586 -12.603 1.00 64.38 80 ILE A CA 1
ATOM 678 C C . ILE A 1 80 ? 19.367 2.058 -11.410 1.00 64.38 80 ILE A C 1
ATOM 680 O O . ILE A 1 80 ? 18.269 1.534 -11.573 1.00 64.38 80 ILE A O 1
ATOM 684 N N . ASP A 1 81 ? 19.885 2.306 -10.207 1.00 74.75 81 ASP A N 1
ATOM 685 C CA . ASP A 1 81 ? 19.128 2.301 -8.955 1.00 74.75 81 ASP A CA 1
ATOM 686 C C . ASP A 1 81 ? 18.299 3.592 -8.874 1.00 74.75 81 ASP A C 1
ATOM 688 O O . ASP A 1 81 ? 18.845 4.676 -8.637 1.00 74.75 81 ASP A O 1
ATOM 692 N N . VAL A 1 82 ? 16.991 3.502 -9.123 1.00 82.50 82 VAL A N 1
ATOM 693 C CA . VAL A 1 82 ? 16.088 4.650 -8.980 1.00 82.50 82 VAL A CA 1
ATOM 694 C C . VAL A 1 82 ? 15.460 4.612 -7.598 1.00 82.50 82 VAL A C 1
ATOM 696 O O . VAL A 1 82 ? 14.709 3.695 -7.274 1.00 82.50 82 VAL A O 1
ATOM 699 N N . LYS A 1 83 ? 15.731 5.647 -6.798 1.00 86.44 83 LYS A N 1
ATOM 700 C CA . LYS A 1 83 ? 15.126 5.855 -5.478 1.00 86.44 83 LYS A CA 1
ATOM 701 C C . LYS A 1 83 ? 14.333 7.141 -5.452 1.00 86.44 83 LYS A C 1
ATOM 703 O O . LYS A 1 83 ? 14.849 8.194 -5.827 1.00 86.44 83 LYS A O 1
ATOM 708 N N . PHE A 1 84 ? 13.110 7.066 -4.950 1.00 84.94 84 PHE A N 1
ATOM 709 C CA . PHE A 1 84 ? 12.294 8.250 -4.727 1.00 84.94 84 PHE A CA 1
ATOM 710 C C . PHE A 1 84 ? 11.449 8.130 -3.466 1.00 84.94 84 PHE A C 1
ATOM 712 O O . PHE A 1 84 ? 10.981 7.054 -3.082 1.00 84.94 84 PHE A O 1
ATOM 719 N N . ILE A 1 85 ? 11.246 9.282 -2.830 1.00 83.88 85 ILE A N 1
ATOM 720 C CA . ILE A 1 85 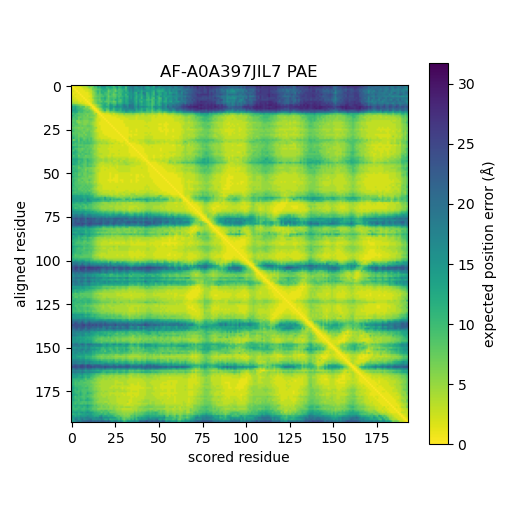? 10.357 9.414 -1.684 1.00 83.88 85 ILE A CA 1
ATOM 721 C C . ILE A 1 85 ? 8.924 9.321 -2.194 1.00 83.88 85 ILE A C 1
ATOM 723 O O . ILE A 1 85 ? 8.510 9.998 -3.137 1.00 83.88 85 ILE A O 1
ATOM 727 N N . THR A 1 86 ? 8.163 8.458 -1.549 1.00 81.38 86 THR A N 1
ATOM 728 C CA . THR A 1 86 ? 6.754 8.240 -1.860 1.00 81.38 86 THR A CA 1
ATOM 729 C C . THR A 1 86 ? 5.882 9.413 -1.418 1.00 81.38 86 THR A C 1
ATOM 731 O O . THR A 1 86 ? 6.133 10.074 -0.406 1.00 81.38 86 THR A O 1
ATOM 734 N N . GLY A 1 87 ? 4.801 9.657 -2.160 1.00 85.25 87 GLY A N 1
ATOM 735 C CA . GLY A 1 87 ? 3.768 10.596 -1.750 1.00 85.25 87 GLY A CA 1
ATOM 736 C C . GLY A 1 87 ? 3.036 10.088 -0.519 1.00 85.25 87 GLY A C 1
ATOM 737 O O . GLY A 1 87 ? 3.179 8.929 -0.138 1.00 85.25 87 GLY A O 1
ATOM 738 N N . ILE A 1 88 ? 2.211 10.941 0.090 1.00 88.88 88 ILE A N 1
ATOM 739 C CA . ILE A 1 88 ? 1.355 10.515 1.202 1.00 88.88 88 ILE A CA 1
ATOM 740 C C . ILE A 1 88 ? 0.396 9.434 0.677 1.00 88.88 88 ILE A C 1
ATOM 742 O O . ILE A 1 88 ? -0.450 9.744 -0.167 1.00 88.88 88 ILE A O 1
ATOM 746 N N . PRO A 1 89 ? 0.487 8.179 1.149 1.00 91.75 89 PRO A N 1
ATOM 747 C CA . PRO A 1 89 ? -0.364 7.124 0.663 1.00 91.75 89 PRO A CA 1
ATOM 748 C C . PRO A 1 89 ? -1.743 7.251 1.278 1.00 91.75 89 PRO A C 1
ATOM 750 O O . PRO A 1 89 ? -1.974 7.943 2.275 1.00 91.75 89 PRO A O 1
ATOM 753 N N . TYR A 1 90 ? -2.659 6.491 0.710 1.00 93.25 90 TYR A N 1
ATOM 754 C CA . TYR A 1 90 ? -3.984 6.325 1.265 1.00 93.25 90 TYR A CA 1
ATOM 755 C C . TYR A 1 90 ? -4.372 4.856 1.227 1.00 93.25 90 TYR A C 1
ATOM 757 O O . TYR A 1 90 ? -4.033 4.099 0.323 1.00 93.25 90 TYR A O 1
ATOM 765 N N . TYR A 1 91 ? -5.097 4.442 2.246 1.00 95.12 91 TYR A N 1
ATOM 766 C CA . TYR A 1 91 ? -5.843 3.210 2.258 1.00 95.12 91 TYR A CA 1
ATOM 767 C C . TYR A 1 91 ? -7.075 3.338 1.344 1.00 95.12 91 TYR A C 1
ATOM 769 O O . TYR A 1 91 ? -7.953 4.177 1.569 1.00 95.12 91 TYR A O 1
ATOM 777 N N . ASP A 1 92 ? -7.110 2.492 0.319 1.00 94.38 92 ASP A N 1
ATOM 778 C CA . ASP A 1 92 ? -8.203 2.297 -0.628 1.00 94.38 92 ASP A CA 1
ATOM 779 C C . ASP A 1 92 ? -9.140 1.214 -0.077 1.00 94.38 92 ASP A C 1
ATOM 781 O O . ASP A 1 92 ? -8.781 0.038 0.041 1.00 94.38 92 ASP A O 1
ATOM 785 N N . ASP A 1 93 ? -10.350 1.613 0.303 1.00 92.50 93 ASP A N 1
ATOM 786 C CA . ASP A 1 93 ? -11.338 0.731 0.913 1.00 92.50 93 ASP A CA 1
ATOM 787 C C . ASP A 1 93 ? -12.019 -0.207 -0.086 1.00 92.50 93 ASP A C 1
ATOM 789 O O . ASP A 1 93 ? -12.498 -1.266 0.333 1.00 92.50 93 ASP A O 1
ATOM 793 N N . PHE A 1 94 ? -12.014 0.142 -1.376 1.00 91.00 94 PHE A N 1
ATOM 794 C CA . PHE A 1 94 ? -12.561 -0.680 -2.451 1.00 91.00 94 PHE A CA 1
ATOM 795 C C . PHE A 1 94 ? -11.653 -1.873 -2.749 1.00 91.00 94 PHE A C 1
ATOM 797 O O . PHE A 1 94 ? -12.118 -3.012 -2.769 1.00 91.00 94 PHE A O 1
ATOM 804 N N . THR A 1 95 ? -10.351 -1.628 -2.924 1.00 91.00 95 THR A N 1
ATOM 805 C CA . THR A 1 95 ? -9.367 -2.709 -3.141 1.00 91.00 95 THR A CA 1
ATOM 806 C C . THR A 1 95 ? -8.868 -3.335 -1.843 1.00 91.00 95 THR A C 1
ATOM 808 O O . THR A 1 95 ? -8.293 -4.419 -1.857 1.00 91.00 95 THR A O 1
ATOM 811 N N . ASN A 1 96 ? -9.128 -2.694 -0.701 1.00 92.44 96 ASN A N 1
ATOM 812 C CA . ASN A 1 96 ? -8.637 -3.090 0.612 1.00 92.44 96 ASN A CA 1
ATOM 813 C C . ASN A 1 96 ? -7.096 -3.094 0.715 1.00 92.44 96 ASN A C 1
ATOM 815 O O . ASN A 1 96 ? -6.521 -3.899 1.453 1.00 92.44 96 ASN A O 1
ATOM 819 N N . LEU A 1 97 ? -6.441 -2.155 0.029 1.00 94.31 97 LEU A N 1
ATOM 820 C CA . LEU A 1 97 ? -4.985 -2.011 -0.049 1.00 94.31 97 LEU A CA 1
ATOM 821 C C . LEU A 1 97 ? -4.528 -0.604 0.339 1.00 94.31 97 LEU A C 1
ATOM 823 O O . LEU A 1 97 ? -5.321 0.331 0.382 1.00 94.31 97 LEU A O 1
ATOM 827 N N . VAL A 1 98 ? -3.241 -0.447 0.635 1.00 94.25 98 VAL A N 1
ATOM 828 C CA . VAL A 1 98 ? -2.614 0.867 0.816 1.00 94.25 98 VAL A CA 1
ATOM 829 C C . VAL A 1 98 ? -1.944 1.267 -0.490 1.00 94.25 98 VAL A C 1
ATOM 831 O O . VAL A 1 98 ? -1.031 0.586 -0.942 1.00 94.25 98 VAL A O 1
ATOM 834 N N . CYS A 1 99 ? -2.413 2.353 -1.091 1.00 94.06 99 CYS A N 1
ATOM 835 C CA . CYS A 1 99 ? -1.929 2.901 -2.347 1.00 94.06 99 CYS A CA 1
ATOM 836 C C . CYS A 1 99 ? -0.817 3.923 -2.092 1.00 94.06 99 CYS A C 1
ATOM 838 O O . CYS A 1 99 ? -1.061 4.980 -1.509 1.00 94.06 99 CYS A O 1
ATOM 840 N N . LEU A 1 100 ? 0.392 3.589 -2.532 1.00 91.75 100 LEU A N 1
ATOM 841 C CA . LEU A 1 100 ? 1.575 4.441 -2.553 1.00 91.75 100 LEU A CA 1
ATOM 842 C C . LEU A 1 100 ? 1.631 5.113 -3.918 1.00 91.75 100 LEU A C 1
ATOM 844 O O . LEU A 1 100 ? 1.705 4.434 -4.940 1.00 91.75 100 LEU A O 1
ATOM 848 N N . ILE A 1 101 ? 1.561 6.437 -3.929 1.00 87.75 101 ILE A N 1
ATOM 849 C CA . ILE A 1 101 ? 1.539 7.226 -5.160 1.00 87.75 101 ILE A CA 1
ATOM 850 C C . ILE A 1 101 ? 2.927 7.825 -5.370 1.00 87.75 101 ILE A C 1
ATOM 852 O O . ILE A 1 101 ? 3.555 8.272 -4.404 1.00 87.75 101 ILE A O 1
ATOM 856 N N . ASN A 1 102 ? 3.386 7.875 -6.617 1.00 81.00 102 ASN A N 1
ATOM 857 C CA . ASN A 1 102 ? 4.529 8.701 -6.988 1.00 81.00 102 ASN A CA 1
ATOM 858 C C . ASN A 1 102 ? 4.124 10.193 -6.926 1.00 81.00 102 ASN A C 1
ATOM 860 O O . ASN A 1 102 ? 3.247 10.607 -7.688 1.00 81.00 102 ASN A O 1
ATOM 864 N N . PRO A 1 103 ? 4.673 11.009 -6.003 1.00 68.31 103 PRO A N 1
ATOM 865 C CA . PRO A 1 103 ? 4.145 12.345 -5.754 1.00 68.31 103 PRO A CA 1
ATOM 866 C C . PRO A 1 103 ? 4.516 13.357 -6.840 1.00 68.31 103 PRO A C 1
ATOM 868 O O . PRO A 1 103 ? 3.723 14.266 -7.078 1.00 68.31 103 PRO A O 1
ATOM 871 N N . VAL A 1 104 ? 5.699 13.260 -7.462 1.00 65.06 104 VAL A N 1
ATOM 872 C CA . VAL A 1 104 ? 6.197 14.249 -8.435 1.00 65.06 104 VAL A CA 1
ATOM 873 C C . VAL A 1 104 ? 7.300 13.650 -9.323 1.00 65.06 104 VAL A C 1
ATOM 875 O O . VAL A 1 104 ? 8.217 13.018 -8.815 1.00 65.06 104 VAL A O 1
ATOM 878 N N . GLN A 1 105 ? 7.228 13.993 -10.618 1.00 56.28 105 GLN A N 1
ATOM 879 C CA . GLN A 1 105 ? 8.099 13.635 -11.748 1.00 56.28 105 GLN A CA 1
ATOM 880 C C . GLN A 1 105 ? 8.108 12.147 -12.100 1.00 56.28 105 GLN A C 1
ATOM 882 O O . GLN A 1 105 ? 8.602 11.292 -11.375 1.00 56.28 105 GLN A O 1
ATOM 887 N N . SER A 1 106 ? 7.562 11.873 -13.280 1.00 60.06 106 SER A N 1
ATOM 888 C CA . SER A 1 106 ? 7.717 10.614 -13.980 1.00 60.06 106 SER A CA 1
ATOM 889 C C . SER A 1 106 ? 9.205 10.305 -14.129 1.00 60.06 106 SER A C 1
ATOM 891 O O . SER A 1 106 ? 9.902 10.963 -14.909 1.00 60.06 106 SER A O 1
ATOM 893 N N . PHE A 1 107 ? 9.714 9.366 -13.332 1.00 65.44 107 PHE A N 1
ATOM 894 C CA . PHE A 1 107 ? 11.075 8.875 -13.488 1.00 65.44 107 PHE A CA 1
ATOM 895 C C . PHE A 1 107 ? 11.058 7.949 -14.692 1.00 65.44 107 PHE A C 1
ATOM 897 O O . PHE A 1 107 ? 10.495 6.862 -14.626 1.00 65.44 107 PHE A O 1
ATOM 904 N N . LEU A 1 108 ? 11.630 8.416 -15.799 1.00 72.06 108 LEU A N 1
ATOM 905 C CA . LEU A 1 108 ? 11.765 7.606 -16.999 1.00 72.06 108 LEU A CA 1
ATOM 906 C C . LEU A 1 108 ? 12.794 6.517 -16.727 1.00 72.06 108 LEU A C 1
ATOM 908 O O . LEU A 1 108 ? 13.988 6.797 -16.600 1.00 72.06 108 LEU A O 1
ATOM 912 N N . ILE A 1 109 ? 12.317 5.283 -16.619 1.00 76.00 109 ILE A N 1
ATOM 913 C CA . ILE A 1 109 ? 13.176 4.115 -16.472 1.00 76.00 109 ILE A CA 1
ATOM 914 C C . ILE A 1 109 ? 13.327 3.486 -17.846 1.00 76.00 109 ILE A C 1
ATOM 916 O O . ILE A 1 109 ? 12.351 3.004 -18.417 1.00 76.00 109 ILE A O 1
ATOM 920 N N . ASP A 1 110 ? 14.551 3.545 -18.373 1.00 77.00 110 ASP A N 1
ATOM 921 C CA . ASP A 1 110 ? 14.933 2.895 -19.624 1.00 77.00 110 ASP A CA 1
ATOM 922 C C . ASP A 1 110 ? 14.923 1.380 -19.424 1.00 77.00 110 ASP A C 1
ATOM 924 O O . ASP A 1 110 ? 15.683 0.848 -18.604 1.00 77.00 110 ASP A O 1
ATOM 928 N N . PHE A 1 111 ? 14.071 0.691 -20.176 1.00 75.75 111 PHE A N 1
ATOM 929 C CA . PHE A 1 111 ? 13.994 -0.760 -20.147 1.00 75.75 111 PHE A CA 1
ATOM 930 C C . PHE A 1 111 ? 14.442 -1.441 -21.436 1.00 75.75 111 PHE A C 1
ATOM 932 O O . PHE A 1 111 ? 14.372 -2.665 -21.529 1.00 75.75 111 PHE A O 1
ATOM 939 N N . SER A 1 112 ? 14.999 -0.694 -22.390 1.00 74.44 112 SER A N 1
ATOM 940 C CA . SER A 1 112 ? 15.472 -1.202 -23.689 1.00 74.44 112 SER A CA 1
ATOM 941 C C . SER A 1 112 ? 16.401 -2.420 -23.600 1.00 74.44 112 SER A C 1
ATOM 943 O O . SER A 1 112 ? 16.546 -3.192 -24.549 1.00 74.44 112 SER A O 1
ATOM 945 N N . ARG A 1 113 ? 17.075 -2.593 -22.458 1.00 73.75 113 ARG A N 1
ATOM 946 C CA . ARG A 1 113 ? 18.095 -3.628 -22.236 1.00 73.75 113 ARG A CA 1
ATOM 947 C C . ARG A 1 113 ? 17.858 -4.502 -21.010 1.00 73.75 113 ARG A C 1
ATOM 949 O O . ARG A 1 113 ? 18.651 -5.408 -20.777 1.00 73.75 113 ARG A O 1
ATOM 956 N N . ASN A 1 114 ? 16.790 -4.258 -20.252 1.00 76.06 114 ASN A N 1
ATOM 957 C CA . ASN A 1 114 ? 16.464 -5.016 -19.048 1.00 76.06 114 ASN A CA 1
ATOM 958 C C . ASN A 1 114 ? 15.009 -5.458 -19.092 1.00 76.06 114 ASN A C 1
ATOM 960 O O . ASN A 1 114 ? 14.105 -4.641 -19.211 1.00 76.06 114 ASN A O 1
ATOM 964 N N . TYR A 1 115 ? 14.796 -6.763 -18.954 1.00 78.62 115 TYR A N 1
ATOM 965 C CA . TYR A 1 115 ? 13.456 -7.351 -18.955 1.00 78.62 115 TYR A CA 1
ATOM 966 C C . TYR A 1 115 ? 12.931 -7.624 -17.549 1.00 78.62 115 TYR A C 1
ATOM 968 O O . TYR A 1 115 ? 11.779 -8.022 -17.409 1.00 78.62 115 TYR A O 1
ATOM 976 N N . VAL A 1 116 ? 13.766 -7.441 -16.522 1.00 85.50 116 VAL A N 1
ATOM 977 C CA . VAL A 1 116 ? 13.429 -7.735 -15.130 1.00 85.50 116 VAL A CA 1
ATOM 978 C C . VAL A 1 116 ? 13.812 -6.556 -14.249 1.00 85.50 116 VAL A C 1
ATOM 980 O O . VAL A 1 116 ? 14.947 -6.080 -14.285 1.00 85.50 116 VAL A O 1
ATOM 983 N N . PHE A 1 117 ? 12.854 -6.107 -13.445 1.00 85.31 117 PHE A N 1
ATOM 984 C CA . PHE A 1 117 ? 13.031 -5.036 -12.472 1.00 85.31 117 PHE A CA 1
ATOM 985 C C . PHE A 1 117 ? 12.505 -5.474 -11.115 1.00 85.31 117 PHE A C 1
ATOM 987 O O . PHE A 1 117 ? 11.416 -6.035 -11.016 1.00 85.31 117 PHE A O 1
ATOM 994 N N . ASN A 1 118 ? 13.241 -5.158 -10.058 1.00 89.38 118 ASN A N 1
ATOM 995 C CA . ASN A 1 118 ? 12.806 -5.368 -8.690 1.00 89.38 118 ASN A CA 1
ATOM 996 C C . ASN A 1 118 ? 12.353 -4.040 -8.074 1.00 89.38 118 ASN A C 1
ATOM 998 O O . ASN A 1 118 ? 13.139 -3.102 -7.924 1.00 89.38 118 ASN A O 1
ATOM 1002 N N . PHE A 1 119 ? 11.080 -3.980 -7.702 1.00 90.19 119 PHE A N 1
ATOM 1003 C CA . PHE A 1 119 ? 10.449 -2.870 -7.006 1.00 90.19 119 PHE A CA 1
ATOM 1004 C C . PHE A 1 119 ? 10.445 -3.185 -5.519 1.00 90.19 119 PHE A C 1
ATOM 1006 O O . PHE A 1 119 ? 9.801 -4.134 -5.072 1.00 90.19 119 PHE A O 1
ATOM 1013 N N . THR A 1 120 ? 11.123 -2.369 -4.724 1.00 92.69 120 THR A N 1
ATOM 1014 C CA . THR A 1 120 ? 11.206 -2.549 -3.277 1.00 92.69 120 THR A CA 1
ATOM 1015 C C . THR A 1 120 ? 10.714 -1.308 -2.545 1.00 92.69 120 THR A C 1
ATOM 1017 O O . THR A 1 120 ? 11.170 -0.196 -2.788 1.00 92.69 120 THR A O 1
ATOM 1020 N N . LEU A 1 121 ? 9.787 -1.501 -1.608 1.00 93.19 121 LEU A N 1
ATOM 1021 C CA . LEU A 1 121 ? 9.309 -0.463 -0.699 1.00 93.19 121 LEU A CA 1
ATOM 1022 C C . LEU A 1 121 ? 10.118 -0.511 0.592 1.00 93.19 121 LEU A C 1
ATOM 1024 O O . LEU A 1 121 ? 10.151 -1.544 1.271 1.00 93.19 121 LEU A O 1
ATOM 1028 N N . PHE A 1 122 ? 10.679 0.626 0.978 1.00 93.00 122 PHE A N 1
ATOM 1029 C CA . PHE A 1 122 ? 11.405 0.816 2.223 1.00 93.00 122 PHE A CA 1
ATOM 1030 C C . PHE A 1 122 ? 10.681 1.775 3.164 1.00 93.00 122 PHE A C 1
ATOM 1032 O O . PHE A 1 122 ? 9.952 2.676 2.756 1.00 93.00 122 PHE A O 1
ATOM 1039 N N . CYS A 1 123 ? 10.911 1.557 4.455 1.00 91.50 123 CYS A N 1
ATOM 1040 C CA . CYS A 1 123 ? 10.557 2.467 5.531 1.00 91.50 123 CYS A CA 1
ATOM 1041 C C . CYS A 1 123 ? 11.743 2.533 6.493 1.00 91.50 123 CYS A C 1
ATOM 1043 O O . CYS A 1 123 ? 12.047 1.531 7.151 1.00 91.50 123 CYS A O 1
ATOM 1045 N N . ASN A 1 124 ? 12.423 3.680 6.556 1.00 88.88 124 ASN A N 1
ATOM 1046 C CA . ASN A 1 124 ? 13.629 3.891 7.361 1.00 88.88 124 ASN A CA 1
ATOM 1047 C C . ASN A 1 124 ? 14.652 2.755 7.140 1.00 88.88 124 ASN A C 1
ATOM 1049 O O . ASN A 1 124 ? 14.969 2.005 8.069 1.00 88.88 124 ASN A O 1
ATOM 1053 N N . GLU A 1 125 ? 15.065 2.569 5.880 1.00 88.38 125 GLU A N 1
ATOM 1054 C CA . GLU A 1 125 ? 15.993 1.525 5.393 1.00 88.38 125 GLU A CA 1
ATOM 1055 C C . GLU A 1 125 ? 15.516 0.070 5.566 1.00 88.38 125 GLU A C 1
ATOM 1057 O O . GLU A 1 125 ? 16.181 -0.876 5.141 1.00 88.38 125 GLU A O 1
ATOM 1062 N N . GLN A 1 126 ? 14.343 -0.163 6.159 1.00 91.44 126 GLN A N 1
ATOM 1063 C CA . GLN A 1 126 ? 13.800 -1.507 6.305 1.00 91.44 126 GLN A CA 1
ATOM 1064 C C . GLN A 1 126 ? 12.874 -1.848 5.149 1.00 91.44 126 GLN A C 1
ATOM 1066 O O . GLN A 1 126 ? 11.858 -1.182 4.946 1.00 91.44 126 GLN A O 1
ATOM 1071 N N . LYS A 1 127 ? 13.156 -2.967 4.478 1.00 93.38 127 LYS A N 1
ATOM 1072 C CA . LYS A 1 127 ? 12.264 -3.533 3.464 1.00 93.38 127 LYS A CA 1
ATOM 1073 C C . LYS A 1 127 ? 10.871 -3.814 4.046 1.00 93.38 127 LYS A C 1
ATOM 1075 O O . LYS A 1 127 ? 10.736 -4.374 5.144 1.00 93.38 127 LYS A O 1
ATOM 1080 N N . VAL A 1 128 ? 9.844 -3.403 3.308 1.00 92.62 128 VAL A N 1
ATOM 1081 C CA . VAL A 1 128 ? 8.419 -3.520 3.659 1.00 92.62 128 VAL A CA 1
ATOM 1082 C C . VAL A 1 128 ? 7.699 -4.454 2.695 1.00 92.62 128 VAL A C 1
ATOM 1084 O O . VAL A 1 128 ? 6.991 -5.364 3.130 1.00 92.62 128 VAL A O 1
ATOM 1087 N N . ALA A 1 129 ? 7.895 -4.231 1.400 1.00 92.69 129 ALA A N 1
ATOM 1088 C CA . ALA A 1 129 ? 7.335 -5.023 0.318 1.00 92.69 129 ALA A CA 1
ATOM 1089 C C . ALA A 1 129 ? 8.333 -5.076 -0.837 1.00 92.69 129 ALA A C 1
ATOM 1091 O O . ALA A 1 129 ? 9.198 -4.211 -0.951 1.00 92.69 129 ALA A O 1
ATOM 1092 N N . GLU A 1 130 ? 8.214 -6.109 -1.656 1.00 92.38 130 GLU A N 1
ATOM 1093 C CA . GLU A 1 130 ? 9.078 -6.361 -2.799 1.00 92.38 130 GLU A CA 1
ATOM 1094 C C . GLU A 1 130 ? 8.260 -7.066 -3.871 1.00 92.38 130 GLU A C 1
ATOM 1096 O O . GLU A 1 130 ? 7.406 -7.898 -3.537 1.00 92.38 130 GLU A O 1
ATOM 1101 N N . THR A 1 131 ? 8.500 -6.718 -5.128 1.00 91.19 131 THR A N 1
ATOM 1102 C CA . THR A 1 131 ? 7.871 -7.374 -6.265 1.00 91.19 131 THR A CA 1
ATOM 1103 C C . THR A 1 131 ? 8.755 -7.278 -7.497 1.00 91.19 131 THR A C 1
ATOM 1105 O O . THR A 1 131 ? 9.462 -6.292 -7.696 1.00 91.19 131 THR A O 1
ATOM 1108 N N . GLU A 1 132 ? 8.713 -8.315 -8.321 1.00 88.62 132 GLU A N 1
ATOM 1109 C CA . GLU A 1 132 ? 9.429 -8.359 -9.588 1.00 88.62 132 GLU A CA 1
ATOM 1110 C C . GLU A 1 132 ? 8.471 -7.987 -10.718 1.00 88.62 132 GLU A C 1
ATOM 1112 O O . GLU A 1 132 ? 7.310 -8.408 -10.762 1.00 88.62 132 GLU A O 1
ATOM 1117 N N . HIS A 1 133 ? 8.972 -7.195 -11.650 1.00 85.38 133 HIS A N 1
ATOM 1118 C CA . HIS A 1 133 ? 8.300 -6.857 -12.885 1.00 85.38 133 HIS A CA 1
ATOM 1119 C C . HIS A 1 133 ? 9.059 -7.469 -14.046 1.00 85.38 133 HIS A C 1
ATOM 1121 O O . HIS A 1 133 ? 10.272 -7.296 -14.159 1.00 85.38 133 HIS A O 1
ATOM 1127 N N . TYR A 1 134 ? 8.313 -8.145 -14.910 1.00 84.06 134 TYR A N 1
ATOM 1128 C CA . TYR A 1 134 ? 8.818 -8.758 -16.121 1.00 84.06 134 TYR A CA 1
ATOM 1129 C C . TYR A 1 134 ? 8.215 -8.025 -17.311 1.00 84.06 134 TYR A C 1
ATOM 1131 O O . TYR A 1 134 ? 6.990 -7.954 -17.431 1.00 84.06 134 TYR A O 1
ATOM 1139 N N . ILE A 1 135 ? 9.071 -7.507 -18.181 1.00 76.38 135 ILE A N 1
ATOM 1140 C CA . ILE A 1 135 ? 8.671 -6.876 -19.436 1.00 76.38 135 ILE A CA 1
ATOM 1141 C C . ILE A 1 135 ? 8.631 -7.946 -20.519 1.00 76.38 135 ILE A C 1
ATOM 1143 O O . ILE A 1 135 ? 9.554 -8.757 -20.637 1.00 76.38 135 ILE A O 1
ATOM 1147 N N . ASP A 1 136 ? 7.556 -7.958 -21.310 1.00 70.88 136 ASP A N 1
ATOM 1148 C CA . ASP A 1 136 ? 7.445 -8.862 -22.455 1.00 70.88 136 ASP A CA 1
ATOM 1149 C C . ASP A 1 136 ? 8.616 -8.631 -23.427 1.00 70.88 136 ASP A C 1
ATOM 1151 O O . ASP A 1 136 ? 8.953 -7.500 -23.776 1.00 70.88 136 ASP A O 1
ATOM 1155 N N . VAL A 1 137 ? 9.221 -9.720 -23.903 1.00 60.66 137 VAL A N 1
ATOM 1156 C CA . VAL A 1 137 ? 10.307 -9.709 -24.896 1.00 60.66 137 VAL A CA 1
ATOM 1157 C C . VAL A 1 137 ? 9.868 -9.025 -26.197 1.00 60.66 137 VAL A C 1
ATOM 1159 O O . VAL A 1 137 ? 10.701 -8.492 -26.927 1.00 60.66 137 VAL A O 1
ATOM 1162 N N . MET A 1 138 ? 8.564 -9.014 -26.487 1.00 61.28 138 MET A N 1
ATOM 1163 C CA . MET A 1 138 ? 7.980 -8.303 -27.631 1.00 61.28 138 MET A CA 1
ATOM 1164 C C . MET A 1 138 ? 7.799 -6.793 -27.398 1.00 61.28 138 MET A C 1
ATOM 1166 O O . MET A 1 138 ? 7.335 -6.092 -28.299 1.00 61.28 138 MET A O 1
ATOM 1170 N N . GLY A 1 139 ? 8.172 -6.293 -26.218 1.00 64.19 139 GLY A N 1
ATOM 1171 C CA . GLY A 1 139 ? 7.944 -4.925 -25.777 1.00 64.19 139 GLY A CA 1
ATOM 1172 C C . GLY A 1 139 ? 6.523 -4.702 -25.258 1.00 64.19 139 GLY A C 1
ATOM 1173 O O . GLY A 1 139 ? 5.593 -5.468 -25.519 1.00 64.19 139 GLY A O 1
ATOM 1174 N N . GLU A 1 140 ? 6.341 -3.614 -24.516 1.00 69.31 140 GLU A N 1
ATOM 1175 C CA . GLU A 1 140 ? 5.044 -3.226 -23.968 1.00 69.31 140 GLU A CA 1
ATOM 1176 C C . GLU A 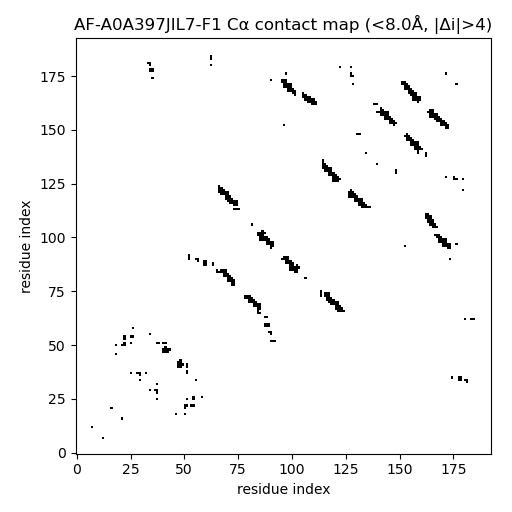1 140 ? 4.394 -2.161 -24.867 1.00 69.31 140 GLU A C 1
ATOM 1178 O O . GLU A 1 140 ? 5.001 -1.151 -25.212 1.00 69.31 140 GLU A O 1
ATOM 1183 N N . SER A 1 141 ? 3.128 -2.359 -25.252 1.00 76.00 141 SER A N 1
ATOM 1184 C CA . SER A 1 141 ? 2.347 -1.300 -25.912 1.00 76.00 141 SER A CA 1
ATOM 1185 C C . SER A 1 141 ? 2.257 -0.038 -25.043 1.00 76.00 141 SER A C 1
ATOM 1187 O O . SER A 1 141 ? 1.993 -0.149 -23.844 1.00 76.00 141 SER A O 1
ATOM 1189 N N . VAL A 1 142 ? 2.374 1.137 -25.665 1.00 82.31 142 VAL A N 1
ATOM 1190 C CA . VAL A 1 142 ? 2.212 2.449 -25.014 1.00 82.31 142 VAL A CA 1
ATOM 1191 C C . VAL A 1 142 ? 0.875 2.534 -24.267 1.00 82.31 142 VAL A C 1
ATOM 1193 O O . VAL A 1 142 ? -0.164 2.128 -24.797 1.00 82.31 142 VAL A O 1
ATOM 1196 N N . GLY A 1 143 ? 0.902 3.076 -23.050 1.00 84.12 143 GLY A N 1
ATOM 1197 C CA . GLY A 1 143 ? -0.270 3.276 -22.197 1.00 84.12 143 GLY A CA 1
ATOM 1198 C C . GLY A 1 143 ? -0.078 2.803 -20.757 1.00 84.12 143 GLY A C 1
ATOM 1199 O O . GLY A 1 143 ? 0.942 2.221 -20.395 1.00 84.12 143 GLY A O 1
ATOM 1200 N N . GLU A 1 144 ? -1.084 3.067 -19.925 1.00 85.75 144 GLU A N 1
ATOM 1201 C CA . GLU A 1 144 ? -1.108 2.633 -18.527 1.00 85.75 144 GLU A CA 1
ATOM 1202 C C . GLU A 1 144 ? -1.448 1.148 -18.413 1.00 85.75 144 GLU A C 1
ATOM 1204 O O . GLU A 1 144 ? -2.415 0.661 -19.010 1.00 85.75 144 GLU A O 1
ATOM 1209 N N . LYS A 1 145 ? -0.673 0.432 -17.601 1.00 85.88 145 LYS A N 1
ATOM 1210 C CA . LYS A 1 145 ? -0.842 -0.995 -17.350 1.00 85.88 145 LYS A CA 1
ATOM 1211 C C . LYS A 1 145 ? -0.792 -1.279 -15.865 1.00 85.88 145 LYS A C 1
ATOM 1213 O O . LYS A 1 145 ? 0.119 -0.857 -15.15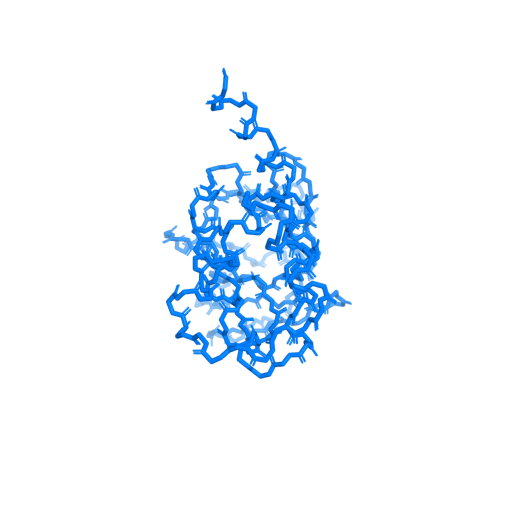7 1.00 85.88 145 LYS A O 1
ATOM 1218 N N . VAL A 1 146 ? -1.792 -2.027 -15.413 1.00 84.62 146 VAL A N 1
ATOM 1219 C CA . VAL A 1 146 ? -1.898 -2.494 -14.035 1.00 84.62 146 VAL A CA 1
ATOM 1220 C C . VAL A 1 146 ? -1.450 -3.943 -13.988 1.00 84.62 146 VAL A C 1
ATOM 1222 O O . VAL A 1 146 ? -2.043 -4.805 -14.637 1.00 84.62 146 VAL A O 1
ATOM 1225 N N . TYR A 1 147 ? -0.434 -4.201 -13.181 1.00 86.88 147 TYR A N 1
ATOM 1226 C CA . TYR A 1 147 ? 0.105 -5.526 -12.933 1.00 86.88 147 TYR A CA 1
ATOM 1227 C C . TYR A 1 147 ? -0.335 -5.992 -11.550 1.00 86.88 147 TYR A C 1
ATOM 1229 O O . TYR A 1 147 ? -0.476 -5.190 -10.626 1.00 86.88 147 TYR A O 1
ATOM 1237 N N . CYS A 1 148 ? -0.571 -7.293 -11.425 1.00 83.88 148 CYS A N 1
ATOM 1238 C CA . CYS A 1 148 ? -0.886 -7.960 -10.169 1.00 83.88 148 CYS A CA 1
ATOM 1239 C C . CYS A 1 148 ? 0.228 -8.962 -9.888 1.00 83.88 148 CYS A C 1
ATOM 1241 O O . CYS A 1 148 ? 0.570 -9.750 -10.772 1.00 83.88 148 CYS A O 1
ATOM 1243 N N . ASP A 1 149 ? 0.788 -8.929 -8.685 1.00 78.56 149 ASP A N 1
ATOM 1244 C CA . ASP A 1 149 ? 1.832 -9.864 -8.285 1.00 78.56 149 ASP A CA 1
ATOM 1245 C C . ASP A 1 149 ? 1.292 -11.050 -7.472 1.00 78.56 149 ASP A C 1
ATOM 1247 O O . ASP A 1 149 ? 0.109 -11.153 -7.146 1.00 78.56 149 ASP A O 1
ATOM 1251 N N . LEU A 1 150 ? 2.193 -11.973 -7.129 1.00 75.19 150 LEU A N 1
ATOM 1252 C CA . LEU A 1 150 ? 1.877 -13.169 -6.341 1.00 75.19 150 LEU A CA 1
ATOM 1253 C C . LEU A 1 150 ? 1.523 -12.871 -4.872 1.00 75.19 150 LEU A C 1
ATOM 1255 O O . LEU A 1 150 ? 1.080 -13.772 -4.160 1.00 75.19 150 LEU A O 1
ATOM 1259 N N . ASN A 1 151 ? 1.729 -11.639 -4.405 1.00 76.19 151 ASN A N 1
ATOM 1260 C CA . ASN A 1 151 ? 1.485 -11.199 -3.033 1.00 76.19 151 ASN A CA 1
ATOM 1261 C C . ASN A 1 151 ? 0.157 -10.431 -2.887 1.00 76.19 151 ASN A C 1
ATOM 1263 O O . ASN A 1 151 ? -0.040 -9.751 -1.873 1.00 76.19 151 ASN A O 1
ATOM 1267 N N . ASP A 1 152 ? -0.740 -10.530 -3.875 1.00 78.25 152 ASP A N 1
ATOM 1268 C CA . ASP A 1 152 ? -1.983 -9.752 -3.977 1.00 78.25 152 ASP A CA 1
ATOM 1269 C C . ASP A 1 152 ? -1.736 -8.227 -3.937 1.00 78.25 152 ASP A C 1
ATOM 1271 O O . ASP A 1 152 ? -2.567 -7.450 -3.450 1.00 78.25 152 ASP A O 1
ATOM 1275 N N . SER A 1 153 ? -0.565 -7.791 -4.406 1.00 85.56 153 SER A N 1
ATOM 1276 C CA . SER A 1 153 ? -0.202 -6.390 -4.574 1.00 85.56 153 SER A CA 1
ATOM 1277 C C . SER A 1 153 ? -0.362 -5.985 -6.041 1.00 85.56 153 SER A C 1
ATOM 1279 O O . SER A 1 153 ? -0.290 -6.816 -6.947 1.00 85.56 153 SER A O 1
ATOM 1281 N N . PHE A 1 154 ? -0.629 -4.701 -6.282 1.00 89.25 154 PHE A N 1
ATOM 1282 C CA . PHE A 1 154 ? -0.864 -4.185 -7.630 1.00 89.25 154 PHE A CA 1
ATOM 1283 C C . PHE A 1 154 ? -0.019 -2.960 -7.868 1.00 89.25 154 PHE A C 1
ATOM 1285 O O . PHE A 1 154 ? -0.118 -2.016 -7.094 1.00 89.25 154 PHE A O 1
ATOM 1292 N N . TYR A 1 155 ? 0.729 -2.897 -8.953 1.00 88.19 155 TYR A N 1
ATOM 1293 C CA . TYR A 1 155 ? 1.407 -1.667 -9.348 1.00 88.19 155 TYR A CA 1
ATOM 1294 C C . TYR A 1 155 ? 0.970 -1.248 -10.741 1.00 88.19 155 TYR A C 1
ATOM 1296 O O . TYR A 1 155 ? 0.505 -2.059 -11.542 1.00 88.19 155 TYR A O 1
ATOM 1304 N N . CYS A 1 156 ? 1.065 0.048 -10.996 1.00 87.62 156 CYS A N 1
ATOM 1305 C CA . CYS A 1 156 ? 0.709 0.646 -12.264 1.00 87.62 156 CYS A CA 1
ATOM 1306 C C . CYS A 1 156 ? 1.916 1.370 -12.830 1.00 87.62 156 CYS A C 1
ATOM 1308 O O . CYS A 1 156 ? 2.496 2.233 -12.161 1.00 87.62 156 CYS A O 1
ATOM 1310 N N . ILE A 1 157 ? 2.257 1.012 -14.062 1.00 86.88 157 ILE A N 1
ATOM 1311 C CA . ILE A 1 157 ? 3.271 1.694 -14.854 1.00 86.88 157 ILE A CA 1
ATOM 1312 C C . ILE A 1 157 ? 2.635 2.231 -16.135 1.00 86.88 157 ILE A C 1
ATOM 1314 O O . ILE A 1 157 ? 1.738 1.610 -16.707 1.00 86.88 157 ILE A O 1
ATOM 1318 N N . GLY A 1 158 ? 3.080 3.397 -16.579 1.00 85.75 158 GLY A N 1
ATOM 1319 C CA . GLY A 1 158 ? 2.781 3.938 -17.897 1.00 85.75 158 GLY A CA 1
ATOM 1320 C C . GLY A 1 158 ? 3.931 3.636 -18.841 1.00 85.75 158 GLY A C 1
ATOM 1321 O O . GLY A 1 158 ? 5.014 4.180 -18.661 1.00 85.75 158 GLY A O 1
ATOM 1322 N N . THR A 1 159 ? 3.725 2.789 -19.846 1.00 82.31 159 THR A N 1
ATOM 1323 C CA . THR A 1 159 ? 4.717 2.594 -20.912 1.00 82.31 159 THR A CA 1
ATOM 1324 C C . THR A 1 159 ? 4.631 3.752 -21.904 1.00 82.31 159 THR A C 1
ATOM 1326 O O . THR A 1 159 ? 3.535 4.102 -22.350 1.00 82.31 159 THR A O 1
ATOM 1329 N N . LEU A 1 160 ? 5.771 4.334 -22.266 1.00 77.50 160 LEU A N 1
ATOM 1330 C CA . LEU A 1 160 ? 5.884 5.466 -23.186 1.00 77.50 160 LEU A CA 1
ATOM 1331 C C . LEU A 1 160 ? 6.448 5.032 -24.547 1.00 77.50 160 LEU A C 1
ATOM 1333 O O . LEU A 1 160 ? 6.972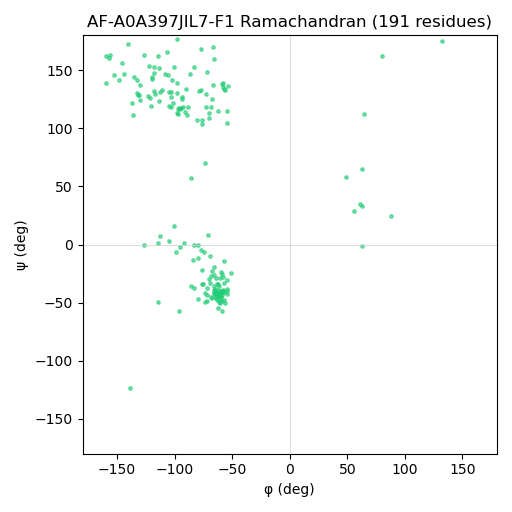 3.927 -24.699 1.00 77.50 160 LEU A O 1
ATOM 1337 N N . GLU A 1 161 ? 6.324 5.905 -25.550 1.00 69.06 161 GLU A N 1
ATOM 1338 C CA . GLU A 1 161 ? 7.106 5.778 -26.785 1.00 69.06 161 GLU A CA 1
ATOM 1339 C C . GLU A 1 161 ? 8.601 5.815 -26.395 1.00 69.06 161 GLU A C 1
ATOM 1341 O O . GLU A 1 161 ? 8.965 6.604 -25.530 1.00 69.06 161 GLU A O 1
ATOM 1346 N N . GLU A 1 162 ? 9.442 4.958 -26.995 1.00 67.19 162 GLU A N 1
ATOM 1347 C CA . GLU A 1 162 ? 10.899 4.834 -26.729 1.00 67.19 162 GLU A CA 1
ATOM 1348 C C . GLU A 1 162 ? 11.358 3.889 -25.592 1.00 67.19 162 GLU A C 1
ATOM 1350 O O . GLU A 1 162 ? 12.470 4.040 -25.105 1.00 67.19 162 GLU A O 1
ATOM 1355 N N . GLU A 1 163 ? 10.581 2.871 -25.201 1.00 72.69 163 GLU A N 1
ATOM 1356 C CA . GLU A 1 163 ? 11.045 1.844 -24.232 1.00 72.69 163 GLU A CA 1
ATOM 1357 C C . GLU A 1 163 ? 11.369 2.409 -22.831 1.00 72.69 163 GLU A C 1
ATOM 1359 O O . GLU A 1 163 ? 12.234 1.908 -22.110 1.00 72.69 163 GLU A O 1
ATOM 1364 N N . TYR A 1 164 ? 10.629 3.445 -22.427 1.00 79.12 164 TYR A N 1
ATOM 1365 C CA . TYR A 1 164 ? 10.625 3.970 -21.063 1.00 79.12 164 TYR A CA 1
ATOM 1366 C C . TYR A 1 164 ? 9.314 3.637 -20.359 1.00 79.12 164 TYR A C 1
ATOM 1368 O O . TYR A 1 164 ? 8.247 3.639 -20.983 1.00 79.12 164 TYR A O 1
ATOM 1376 N N . PHE A 1 165 ? 9.369 3.402 -19.049 1.00 82.00 165 PHE A N 1
ATOM 1377 C CA . PHE A 1 165 ? 8.164 3.375 -18.226 1.00 82.00 165 PHE A CA 1
ATOM 1378 C C . PHE A 1 165 ? 8.182 4.459 -17.149 1.00 82.00 165 PHE A C 1
ATOM 1380 O O . PHE A 1 165 ? 9.234 4.829 -16.627 1.00 82.00 165 PHE A O 1
ATOM 1387 N N . ASP A 1 166 ? 6.988 4.949 -16.831 1.00 84.00 166 ASP A N 1
ATOM 1388 C CA . ASP A 1 166 ? 6.687 5.820 -15.705 1.00 84.00 166 ASP A CA 1
ATOM 1389 C C . ASP A 1 166 ? 6.019 5.006 -14.594 1.00 84.00 166 ASP A C 1
ATOM 1391 O O . ASP A 1 166 ? 5.070 4.265 -14.846 1.00 84.00 166 ASP A O 1
ATOM 1395 N N . PHE A 1 167 ? 6.488 5.132 -13.357 1.00 85.44 167 PHE A N 1
ATOM 1396 C CA . PHE A 1 167 ? 5.846 4.497 -12.213 1.00 85.44 167 PHE A CA 1
ATOM 1397 C C . PHE A 1 167 ? 4.766 5.412 -11.625 1.00 85.44 167 PHE A C 1
ATOM 1399 O O . PHE A 1 167 ? 5.056 6.496 -11.113 1.00 85.44 167 PHE A O 1
ATOM 1406 N N . ILE A 1 168 ? 3.518 4.939 -11.644 1.00 88.12 168 ILE A N 1
ATOM 1407 C CA . ILE A 1 168 ? 2.345 5.736 -11.264 1.00 88.12 168 ILE A CA 1
ATOM 1408 C C . ILE A 1 168 ? 1.977 5.478 -9.799 1.00 88.12 168 ILE A C 1
ATOM 1410 O O . ILE A 1 168 ? 1.914 6.401 -8.980 1.00 88.12 168 ILE A O 1
ATOM 1414 N N . TYR A 1 169 ? 1.717 4.215 -9.448 1.00 91.06 169 TYR A N 1
ATOM 1415 C CA . TYR A 1 169 ? 1.370 3.830 -8.080 1.00 91.06 169 TYR A CA 1
ATOM 1416 C C . TYR A 1 169 ? 1.677 2.363 -7.778 1.00 91.06 169 TYR A C 1
ATOM 1418 O O . TYR A 1 169 ? 1.760 1.529 -8.677 1.00 91.06 169 TYR A O 1
ATOM 1426 N N . TRP A 1 170 ? 1.724 2.031 -6.487 1.00 93.00 170 TRP A N 1
ATOM 1427 C CA . TRP A 1 170 ? 1.765 0.658 -5.983 1.00 93.00 170 TRP A CA 1
ATOM 1428 C C . TRP A 1 170 ? 0.835 0.475 -4.786 1.00 93.00 170 TRP A C 1
ATOM 1430 O O . TRP A 1 170 ? 0.930 1.155 -3.768 1.00 93.00 170 TRP A O 1
ATOM 1440 N N . LYS A 1 171 ? -0.103 -0.456 -4.915 1.00 94.38 171 LYS A N 1
ATOM 1441 C CA . LYS A 1 171 ? -1.047 -0.892 -3.896 1.00 94.38 171 LYS A CA 1
ATOM 1442 C C . LYS A 1 171 ? -0.508 -2.127 -3.191 1.00 94.38 171 LYS A C 1
ATOM 1444 O O . LYS A 1 171 ? -0.378 -3.189 -3.791 1.00 94.38 171 LYS A O 1
ATOM 1449 N N . VAL A 1 172 ? -0.253 -1.986 -1.898 1.00 93.94 172 VAL A N 1
ATOM 1450 C CA . VAL A 1 172 ? 0.373 -3.003 -1.048 1.00 93.94 172 VAL A CA 1
ATOM 1451 C C . VAL A 1 172 ? -0.591 -3.435 0.055 1.00 93.94 172 VAL A C 1
ATOM 1453 O O . VAL A 1 172 ? -1.458 -2.668 0.489 1.00 93.94 172 VAL A O 1
ATOM 1456 N N . SER A 1 173 ? -0.450 -4.670 0.542 1.00 92.88 173 SER A N 1
ATOM 1457 C CA . SER A 1 173 ? -1.276 -5.180 1.636 1.00 92.88 173 SER A CA 1
ATOM 1458 C C . SER A 1 173 ? -1.175 -4.280 2.876 1.00 92.88 173 SER A C 1
ATOM 1460 O O . SER A 1 173 ? -0.064 -4.010 3.352 1.00 92.88 173 SER A O 1
ATOM 1462 N N . PRO A 1 174 ? -2.304 -3.902 3.512 1.00 92.69 174 PRO A N 1
ATOM 1463 C CA . PRO A 1 174 ? -2.271 -3.102 4.731 1.00 92.69 174 PRO A CA 1
ATOM 1464 C C . PRO A 1 174 ? -1.469 -3.771 5.846 1.00 92.69 174 PRO A C 1
ATOM 1466 O O . PRO A 1 174 ? -0.883 -3.091 6.676 1.00 92.69 174 PRO A O 1
ATOM 1469 N N . LYS A 1 175 ? -1.389 -5.110 5.864 1.00 90.75 175 LYS A N 1
ATOM 1470 C CA . LYS A 1 175 ? -0.600 -5.851 6.855 1.00 90.75 175 LYS A CA 1
ATOM 1471 C C . LYS A 1 175 ? 0.884 -5.463 6.820 1.00 90.75 175 LYS A C 1
ATOM 1473 O O . LYS A 1 175 ? 1.467 -5.304 7.888 1.00 90.75 175 LYS A O 1
ATOM 1478 N N . GLN A 1 176 ? 1.470 -5.336 5.627 1.00 89.81 176 GLN A N 1
ATOM 1479 C CA . GLN A 1 176 ? 2.889 -5.006 5.452 1.00 89.81 176 GLN A CA 1
ATOM 1480 C C . GLN A 1 176 ? 3.167 -3.566 5.893 1.00 89.81 176 GLN A C 1
ATOM 1482 O O . GLN A 1 176 ? 4.095 -3.315 6.659 1.00 89.81 176 GLN A O 1
ATOM 1487 N N . VAL A 1 177 ? 2.305 -2.634 5.481 1.00 91.56 177 VAL A N 1
ATOM 1488 C CA . VAL A 1 177 ? 2.465 -1.205 5.777 1.00 91.56 177 VAL A CA 1
ATOM 1489 C C . VAL A 1 177 ? 2.185 -0.898 7.251 1.00 91.56 177 VAL A C 1
ATOM 1491 O O . VAL A 1 177 ? 2.998 -0.266 7.925 1.00 91.56 177 VAL A O 1
ATOM 1494 N N . PHE A 1 178 ? 1.065 -1.385 7.791 1.00 91.94 178 PHE A N 1
ATOM 1495 C CA . PHE A 1 178 ? 0.620 -1.064 9.149 1.00 91.94 178 PHE A CA 1
ATOM 1496 C C . PHE A 1 178 ? 1.599 -1.526 10.225 1.00 91.94 178 PHE A C 1
ATOM 1498 O O . PHE A 1 178 ? 1.768 -0.822 11.213 1.00 91.94 178 PHE A O 1
ATOM 1505 N N . GLU A 1 179 ? 2.291 -2.654 10.035 1.00 89.62 179 GLU A N 1
ATOM 1506 C CA . GLU A 1 179 ? 3.300 -3.098 11.003 1.00 89.62 179 GLU A CA 1
ATOM 1507 C C . GLU A 1 179 ? 4.446 -2.085 11.150 1.00 89.62 179 GLU A C 1
ATOM 1509 O O . GLU A 1 179 ? 4.922 -1.831 12.259 1.00 89.62 179 GLU A O 1
ATOM 1514 N N . LYS A 1 180 ? 4.900 -1.497 10.038 1.00 90.06 180 LYS A N 1
ATOM 1515 C CA . LYS A 1 180 ? 5.964 -0.486 10.048 1.00 90.06 180 LYS A CA 1
ATOM 1516 C C . LYS A 1 180 ? 5.454 0.842 10.590 1.00 90.06 180 LYS A C 1
ATOM 1518 O O . LYS A 1 180 ? 6.109 1.442 11.438 1.00 90.06 180 LYS A O 1
ATOM 1523 N N . MET A 1 181 ? 4.248 1.243 10.191 1.00 87.62 181 MET A N 1
ATOM 1524 C CA . MET A 1 181 ? 3.600 2.444 10.718 1.00 87.62 181 MET A CA 1
ATOM 1525 C C . MET A 1 181 ? 3.386 2.385 12.230 1.00 87.62 181 MET A C 1
ATOM 1527 O O . MET A 1 181 ? 3.634 3.376 12.907 1.00 87.62 181 MET A O 1
ATOM 1531 N N . ASP A 1 182 ? 2.976 1.238 12.778 1.00 88.69 182 ASP A N 1
ATOM 1532 C CA . ASP A 1 182 ? 2.810 1.058 14.223 1.00 88.69 182 ASP A CA 1
ATOM 1533 C C . ASP A 1 182 ? 4.137 1.312 14.968 1.00 88.69 182 ASP A C 1
ATOM 1535 O O . ASP A 1 182 ? 4.156 1.986 15.997 1.00 88.69 182 ASP A O 1
ATOM 1539 N N . LYS A 1 183 ? 5.270 0.838 14.425 1.00 86.12 183 LYS A N 1
ATOM 1540 C CA . LYS A 1 183 ? 6.609 1.072 15.003 1.00 86.12 183 LYS A CA 1
ATOM 1541 C C . LYS A 1 183 ? 7.007 2.549 14.950 1.00 86.12 183 LYS A C 1
ATOM 1543 O O . LYS A 1 183 ? 7.514 3.074 15.942 1.00 86.12 183 LYS A O 1
ATOM 1548 N N . LEU A 1 184 ? 6.748 3.225 13.828 1.00 82.81 184 LEU A N 1
ATOM 1549 C CA . LEU A 1 184 ? 6.968 4.671 13.702 1.00 82.81 184 LEU A CA 1
ATOM 1550 C C . LEU A 1 184 ? 6.092 5.463 14.674 1.00 82.81 184 LEU A C 1
ATOM 1552 O O . LEU A 1 184 ? 6.547 6.432 15.280 1.00 82.81 184 LEU A O 1
ATOM 1556 N N . PHE A 1 185 ? 4.845 5.035 14.857 1.00 82.81 185 PHE A N 1
ATOM 1557 C CA . PHE A 1 185 ? 3.901 5.697 15.744 1.00 82.81 185 PHE A CA 1
ATOM 1558 C C . PHE A 1 185 ? 4.360 5.644 17.204 1.00 82.81 185 PHE A C 1
ATOM 1560 O O . PHE A 1 185 ? 4.366 6.671 17.882 1.00 82.81 185 PHE A O 1
ATOM 1567 N N . GLU A 1 186 ? 4.822 4.482 17.673 1.00 83.06 186 GLU A N 1
ATOM 1568 C CA . GLU A 1 186 ? 5.396 4.331 19.017 1.00 83.06 186 GLU A CA 1
ATOM 1569 C C . GLU A 1 186 ? 6.667 5.181 19.197 1.00 83.06 186 GLU A C 1
ATOM 1571 O O . GLU A 1 186 ? 6.794 5.890 20.199 1.00 83.06 186 GLU A O 1
ATOM 1576 N N . LYS A 1 187 ? 7.568 5.202 18.200 1.00 80.56 187 LYS A N 1
ATOM 1577 C CA . LYS A 1 187 ? 8.762 6.074 18.193 1.00 80.56 187 LYS A CA 1
ATOM 1578 C C . LYS A 1 187 ? 8.366 7.551 18.330 1.00 80.56 187 LYS A C 1
ATOM 1580 O O . LYS A 1 187 ? 8.899 8.257 19.181 1.00 80.56 187 LYS A O 1
ATOM 1585 N N . ASN A 1 188 ? 7.388 8.006 17.549 1.00 74.94 188 ASN A N 1
ATOM 1586 C CA . ASN A 1 188 ? 6.917 9.393 17.563 1.00 74.94 188 ASN A CA 1
ATOM 1587 C C . ASN A 1 188 ? 6.150 9.758 18.841 1.00 74.94 188 ASN A C 1
ATOM 1589 O O . ASN A 1 188 ? 6.184 10.914 19.264 1.00 74.94 188 ASN A O 1
ATOM 1593 N N . LYS A 1 189 ? 5.468 8.799 19.480 1.00 75.00 189 LYS A N 1
ATOM 1594 C CA . LYS A 1 189 ? 4.794 9.007 20.770 1.00 75.00 189 LYS A CA 1
ATOM 1595 C C . LYS A 1 189 ? 5.808 9.291 21.877 1.00 75.00 189 LYS A C 1
ATOM 1597 O O . LYS A 1 189 ? 5.578 10.203 22.663 1.00 75.00 189 LYS A O 1
ATOM 1602 N N . LEU A 1 190 ? 6.935 8.577 21.896 1.00 67.56 190 LEU A N 1
ATOM 1603 C CA . LEU A 1 190 ? 8.023 8.799 22.858 1.00 67.56 190 LEU A CA 1
ATOM 1604 C C . LEU A 1 190 ? 8.687 10.175 22.712 1.00 67.56 190 LEU A C 1
ATOM 1606 O O . LEU A 1 190 ? 9.155 10.713 23.702 1.00 67.56 190 LEU A O 1
ATOM 1610 N N . LEU A 1 191 ? 8.696 10.755 21.509 1.00 60.81 191 LEU A N 1
ATOM 1611 C CA . LEU A 1 191 ? 9.275 12.081 21.252 1.00 60.81 191 LEU A CA 1
ATOM 1612 C C . LEU A 1 191 ? 8.364 13.252 21.666 1.00 60.81 191 LEU A C 1
ATOM 1614 O O . LEU A 1 191 ? 8.801 14.400 21.653 1.00 60.81 191 LEU A O 1
ATOM 1618 N N . ARG A 1 192 ? 7.090 12.992 21.988 1.00 56.97 192 ARG A N 1
ATOM 1619 C CA . ARG A 1 192 ? 6.110 14.019 22.397 1.00 56.97 192 ARG A CA 1
ATOM 1620 C C . ARG A 1 192 ? 5.986 14.182 23.918 1.00 56.97 192 ARG A C 1
ATOM 1622 O O . ARG A 1 192 ? 5.209 15.033 24.352 1.00 56.97 192 ARG A O 1
ATOM 1629 N N . TYR A 1 193 ? 6.712 13.381 24.695 1.00 47.00 193 TYR A N 1
ATOM 1630 C CA . TYR A 1 193 ? 6.780 13.424 26.159 1.00 47.00 193 TYR A CA 1
ATOM 1631 C C . TYR A 1 193 ? 8.208 13.712 26.614 1.00 47.00 193 TYR A C 1
ATOM 1633 O O . TYR A 1 193 ? 8.338 14.324 27.697 1.00 47.00 193 TYR A O 1
#

pLDDT: mean 82.43, std 11.18, range [47.0, 95.5]